Protein 7BK8 (pdb70)

Radius of gyration: 16.23 Å; Cα contacts (8 Å, |Δi|>4): 332; chains: 1; bounding box: 49×41×40 Å

Structure (mmCIF, N/CA/C/O backbone):
data_7BK8
#
_entry.id   7BK8
#
_cell.length_a   110.737
_cell.length_b   110.737
_cell.length_c   41.110
_cell.angle_alpha   90.000
_cell.angle_beta   90.000
_cell.angle_gamma   120.000
#
_symmetry.space_group_name_H-M   'H 3'
#
loop_
_entity.id
_entity.type
_entity.pdbx_description
1 polymer MagC
2 non-polymer 'PHOSPHATE ION'
3 water water
#
loop_
_atom_site.group_PDB
_atom_site.id
_atom_site.type_symbol
_atom_site.label_atom_id
_atom_site.label_alt_id
_atom_site.label_comp_id
_atom_site.label_asym_id
_atom_site.label_entity_id
_atom_site.label_seq_id
_atom_site.pdbx_PDB_ins_code
_atom_site.Cartn_x
_atom_site.Cartn_y
_atom_site.Cartn_z
_atom_site.occupancy
_atom_site.B_iso_or_equiv
_atom_site.auth_seq_id
_atom_site.auth_comp_id
_atom_site.auth_asym_id
_atom_site.auth_atom_id
_atom_site.pdbx_PDB_model_num
ATOM 1 N N . GLY A 1 21 ? -2.695 24.195 44.690 1.000 114.494 21 GLY A N 1
ATOM 2 C CA . GLY A 1 21 ? -3.517 24.289 43.450 1.000 113.792 21 GLY A CA 1
ATOM 3 C C . GLY A 1 21 ? -2.985 23.389 42.347 1.000 110.855 21 GLY A C 1
ATOM 4 O O . GLY A 1 21 ? -3.673 22.404 42.013 1.000 112.663 21 GLY A O 1
ATOM 5 N N . GLU A 1 22 ? -1.806 23.712 41.798 1.000 105.208 22 GLU A N 1
ATOM 6 C CA . GLU A 1 22 ? -1.168 22.969 40.674 1.000 101.468 22 GLU A CA 1
ATOM 7 C C . GLU A 1 22 ? 0.351 23.147 40.711 1.000 96.084 22 GLU A C 1
ATOM 8 O O . GLU A 1 22 ? 0.874 24.172 40.279 1.000 93.343 22 GLU A O 1
ATOM 14 N N . PRO A 1 23 ? 1.108 22.148 41.222 1.000 91.536 23 PRO A N 1
ATOM 15 C CA . PRO A 1 23 ? 2.571 22.229 41.283 1.000 88.018 23 PRO A CA 1
ATOM 16 C C . PRO A 1 23 ? 3.275 22.376 39.919 1.000 81.170 23 PRO A C 1
ATOM 17 O O . PRO A 1 23 ? 2.609 22.335 38.895 1.000 77.114 23 PRO A O 1
ATOM 21 N N . ALA A 1 24 ? 4.605 22.537 39.946 1.000 75.731 24 ALA A N 1
ATOM 22 C CA . ALA A 1 24 ? 5.489 22.631 38.757 1.000 70.903 24 ALA A CA 1
ATOM 23 C C . ALA A 1 24 ? 5.606 21.261 38.081 1.000 64.174 24 ALA A C 1
ATOM 24 O O . ALA A 1 24 ? 5.841 20.268 38.786 1.000 65.074 24 ALA A O 1
ATOM 26 N N . VAL A 1 25 ? 5.457 21.227 36.758 1.000 59.747 25 VAL A N 1
ATOM 27 C CA . VAL A 1 25 ? 5.452 19.983 35.932 1.000 53.866 25 VAL A CA 1
ATOM 28 C C . VAL A 1 25 ? 6.859 19.367 35.932 1.000 50.179 25 VAL A C 1
ATOM 29 O O . VAL A 1 25 ? 7.803 20.027 35.449 1.000 49.102 25 VAL A O 1
ATOM 33 N N . THR A 1 26 ? 7.000 18.140 36.442 1.000 45.897 26 THR A N 1
ATOM 34 C CA . THR A 1 26 ? 8.276 17.381 36.399 1.000 44.517 26 THR A CA 1
ATOM 35 C C . THR A 1 26 ? 7.972 15.902 36.180 1.000 42.478 26 THR A C 1
ATOM 36 O O . THR A 1 26 ? 6.759 15.530 36.176 1.000 43.353 26 THR A O 1
ATOM 40 N N . LEU A 1 27 ? 9.026 15.113 36.011 1.000 38.017 27 LEU A N 1
ATOM 41 C CA . LEU A 1 27 ? 8.956 13.635 35.948 1.000 37.032 27 LEU A CA 1
ATOM 42 C C . LEU A 1 27 ? 9.315 13.089 37.328 1.000 37.588 27 LEU A C 1
ATOM 43 O O . LEU A 1 27 ? 10.286 13.569 37.915 1.000 37.196 27 LEU A O 1
ATOM 48 N N . ASP A 1 28 ? 8.541 12.131 37.833 1.000 39.192 28 ASP A N 1
ATOM 49 C CA . ASP A 1 28 ? 8.827 11.481 39.133 1.000 40.461 28 ASP A CA 1
ATOM 50 C C . ASP A 1 28 ? 10.016 10.552 38.907 1.000 39.628 28 ASP A C 1
ATOM 51 O O . ASP A 1 28 ? 10.476 10.384 37.776 1.000 38.415 28 ASP A O 1
ATOM 56 N N . PRO A 1 29 ? 10.595 9.969 39.972 1.000 41.837 29 PRO A N 1
ATOM 57 C CA . PRO A 1 29 ? 11.820 9.180 39.840 1.000 41.587 29 PRO A CA 1
ATOM 58 C C . PRO A 1 29 ? 11.725 8.024 38.829 1.000 41.503 29 PRO A C 1
ATOM 59 O O . PRO A 1 29 ? 12.680 7.828 38.074 1.000 41.130 29 PRO A O 1
ATOM 63 N N . GLN A 1 30 ? 10.612 7.282 38.823 1.000 42.507 30 GLN A N 1
ATOM 64 C CA . GLN A 1 30 ? 10.399 6.163 37.867 1.000 43.143 30 GLN A CA 1
ATOM 65 C C . GLN A 1 30 ? 10.324 6.715 36.440 1.000 38.033 30 GLN A C 1
ATOM 66 O O . GLN A 1 30 ? 10.987 6.169 35.557 1.000 39.868 30 GLN A O 1
ATOM 72 N N . GLN A 1 31 ? 9.535 7.761 36.229 1.000 36.970 31 GLN A N 1
ATOM 73 C CA . GLN A 1 31 ? 9.355 8.408 34.910 1.000 33.758 31 GLN A CA 1
ATOM 74 C C . GLN A 1 31 ? 10.715 8.918 34.433 1.000 31.770 31 GLN A C 1
ATOM 75 O O . GLN A 1 31 ? 11.026 8.729 33.249 1.000 30.684 31 GLN A O 1
ATOM 81 N N . SER A 1 32 ? 11.469 9.552 35.322 1.000 31.138 32 SER A N 1
ATOM 82 C CA . SER A 1 32 ? 12.809 10.110 35.019 1.000 30.911 32 SER A CA 1
ATOM 83 C C . SER A 1 32 ? 13.726 9.000 34.499 1.000 30.614 32 SER A C 1
ATOM 84 O O . SER A 1 32 ? 14.447 9.235 33.498 1.000 29.497 32 SER A O 1
ATOM 87 N N . GLN A 1 33 ? 13.732 7.840 35.163 1.000 31.967 33 GLN A N 1
ATOM 88 C CA . GLN A 1 33 ? 14.582 6.683 34.758 1.000 35.237 33 GLN A CA 1
ATOM 89 C C . GLN A 1 33 ? 14.205 6.228 33.343 1.000 32.141 33 GLN A C 1
ATOM 90 O O . GLN A 1 33 ? 15.118 5.968 32.541 1.000 31.210 33 GLN A O 1
ATOM 96 N N . VAL A 1 34 ? 12.920 6.151 33.042 1.000 31.430 34 VAL A N 1
ATOM 97 C CA . VAL A 1 34 ? 12.412 5.685 31.722 1.000 31.751 34 VAL A CA 1
ATOM 98 C C . VAL A 1 34 ? 12.705 6.776 30.690 1.000 30.455 34 VAL A C 1
ATOM 99 O O . VAL A 1 34 ? 13.109 6.431 29.563 1.000 31.977 34 VAL A O 1
ATOM 103 N N . PHE A 1 35 ? 12.550 8.048 31.062 1.000 28.531 35 PHE A N 1
ATOM 104 C CA . PHE A 1 35 ? 12.877 9.164 30.149 1.000 28.208 35 PHE A CA 1
ATOM 105 C C . PHE A 1 35 ? 14.346 9.041 29.736 1.000 27.441 35 PHE A C 1
ATOM 106 O O . PHE A 1 35 ? 14.638 9.180 28.542 1.000 28.304 35 PHE A O 1
ATOM 114 N N . ARG A 1 36 ? 15.246 8.806 30.690 1.000 27.681 36 ARG A N 1
ATOM 115 C CA . ARG A 1 36 ? 16.703 8.731 30.415 1.000 29.259 36 ARG A CA 1
ATOM 116 C C . ARG A 1 36 ? 16.962 7.617 29.405 1.000 28.666 36 ARG A C 1
ATOM 117 O O . ARG A 1 36 ? 17.750 7.842 28.466 1.000 28.082 36 ARG A O 1
ATOM 125 N N . ALA A 1 37 ? 16.323 6.470 29.590 1.000 28.451 37 ALA A N 1
ATOM 126 C CA . ALA A 1 37 ? 16.496 5.288 28.723 1.000 29.183 37 ALA A CA 1
ATOM 127 C C . ALA A 1 37 ? 16.053 5.653 27.294 1.000 28.905 37 ALA A C 1
ATOM 128 O O . ALA A 1 37 ? 16.784 5.358 26.343 1.000 29.206 37 ALA A O 1
ATOM 130 N N . TRP A 1 38 ? 14.896 6.278 27.138 1.000 28.170 38 TRP A N 1
ATOM 131 C CA . TRP A 1 38 ? 14.402 6.732 25.804 1.000 29.039 38 TRP A CA 1
ATOM 132 C C . TRP A 1 38 ? 15.358 7.788 25.221 1.000 28.639 38 TRP A C 1
ATOM 133 O O . TRP A 1 38 ? 15.709 7.668 24.020 1.000 28.879 38 TRP A O 1
ATOM 144 N N . PHE A 1 39 ? 15.764 8.765 26.033 1.000 26.799 39 PHE A N 1
ATOM 145 C CA . PHE A 1 39 ? 16.649 9.893 25.633 1.000 26.889 39 PHE A CA 1
ATOM 146 C C . PHE A 1 39 ? 17.925 9.324 25.004 1.000 28.308 39 PHE A C 1
ATOM 147 O O . PHE A 1 39 ? 18.316 9.734 23.879 1.000 29.314 39 PHE A O 1
ATOM 155 N N . VAL A 1 40 ? 18.573 8.405 25.718 1.000 28.727 40 VAL A N 1
ATOM 156 C CA . VAL A 1 40 ? 19.865 7.825 25.284 1.000 30.364 40 VAL A CA 1
ATOM 157 C C . VAL A 1 40 ? 19.643 6.971 24.040 1.000 31.792 40 VAL A C 1
ATOM 158 O O . VAL A 1 40 ? 20.515 7.012 23.147 1.000 33.225 40 VAL A O 1
ATOM 162 N N . ARG A 1 41 ? 18.524 6.244 23.975 1.000 31.739 41 ARG A N 1
ATOM 163 C CA . ARG A 1 41 ? 18.196 5.335 22.842 1.000 33.589 41 ARG A CA 1
ATOM 164 C C . ARG A 1 41 ? 18.061 6.186 21.584 1.000 32.349 41 ARG A C 1
ATOM 165 O O . ARG A 1 41 ? 18.632 5.836 20.536 1.000 32.479 41 ARG A O 1
ATOM 173 N N . ILE A 1 42 ? 17.330 7.285 21.695 1.000 30.112 42 ILE A N 1
ATOM 174 C CA . ILE A 1 42 ? 17.045 8.163 20.536 1.000 31.099 42 ILE A CA 1
ATOM 175 C C . ILE A 1 42 ? 18.344 8.831 20.092 1.000 31.844 42 ILE A C 1
ATOM 176 O O . ILE A 1 42 ? 18.582 8.906 18.882 1.000 32.950 42 ILE A O 1
ATOM 181 N N . ALA A 1 43 ? 19.152 9.287 21.049 1.000 31.846 43 ALA A N 1
ATOM 182 C CA . ALA A 1 43 ? 20.479 9.892 20.801 1.000 33.120 43 ALA A CA 1
ATOM 183 C C . ALA A 1 43 ? 21.335 8.919 19.977 1.000 35.308 43 ALA A C 1
ATOM 184 O O . ALA A 1 43 ? 21.868 9.329 18.921 1.000 36.992 43 ALA A O 1
ATOM 186 N N . GLN A 1 44 ? 21.449 7.674 20.444 1.000 35.585 44 GLN A N 1
ATOM 187 C CA . GLN A 1 44 ? 22.262 6.596 19.818 1.000 39.431 44 GLN A CA 1
ATOM 188 C C . GLN A 1 44 ? 21.842 6.425 18.348 1.000 39.590 44 GLN A C 1
ATOM 189 O O . GLN A 1 44 ? 22.721 6.297 17.491 1.000 39.919 44 GLN A O 1
ATOM 195 N N . GLU A 1 45 ? 20.535 6.465 18.079 1.000 39.274 45 GLU A N 1
ATOM 196 C CA . GLU A 1 45 ? 19.959 6.237 16.728 1.000 41.722 45 GLU A CA 1
ATOM 197 C C . GLU A 1 45 ? 20.373 7.374 15.779 1.000 42.975 45 GLU A C 1
ATOM 198 O O . GLU A 1 45 ? 20.371 7.160 14.548 1.000 44.324 45 GLU A O 1
ATOM 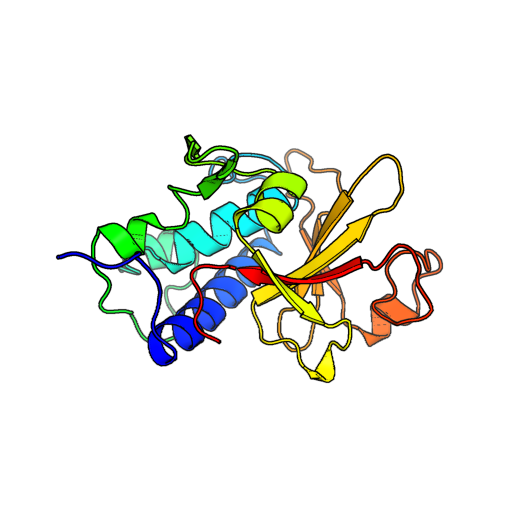204 N N . GLN A 1 46 ? 20.734 8.543 16.313 1.000 42.303 46 GLN A N 1
ATOM 205 C CA . GLN A 1 46 ? 21.126 9.711 15.488 1.000 45.153 46 GLN A CA 1
ATOM 206 C C . GLN A 1 46 ? 22.534 9.486 14.911 1.000 49.694 46 GLN A C 1
ATOM 207 O O . GLN A 1 46 ? 22.868 10.154 13.925 1.000 51.236 46 GLN A O 1
ATOM 213 N N . LEU A 1 47 ? 23.319 8.563 15.481 1.000 53.607 47 LEU A N 1
ATOM 214 C CA . LEU A 1 47 ? 24.737 8.326 15.079 1.000 60.364 47 LEU A CA 1
ATOM 215 C C . LEU A 1 47 ? 24.831 7.943 13.593 1.000 66.923 47 LEU A C 1
ATOM 216 O O . LEU A 1 47 ? 25.803 8.378 12.942 1.000 68.168 47 LEU A O 1
ATOM 221 N N . ARG A 1 48 ? 23.882 7.165 13.064 1.000 73.614 48 ARG A N 1
ATOM 222 C CA . ARG A 1 48 ? 24.027 6.521 11.726 1.000 85.486 48 ARG A CA 1
ATOM 223 C C . ARG A 1 48 ? 23.293 7.333 10.644 1.000 90.242 48 ARG A C 1
ATOM 224 O O . ARG A 1 48 ? 22.671 6.700 9.769 1.000 96.413 48 ARG A O 1
ATOM 232 N N . GLN A 1 49 ? 23.375 8.671 10.674 1.000 90.310 49 GLN A N 1
ATOM 233 C CA . GLN A 1 49 ? 22.446 9.551 9.906 1.000 92.895 49 GLN A CA 1
ATOM 234 C C . GLN A 1 49 ? 23.114 10.874 9.501 1.000 93.957 49 GLN A C 1
ATOM 235 O O . GLN A 1 49 ? 24.097 11.283 10.158 1.000 89.878 49 GLN A O 1
ATOM 241 N N . GLY A 1 50 ? 22.575 11.503 8.444 1.000 95.486 50 GLY A N 1
ATOM 242 C CA . GLY A 1 50 ? 22.890 12.877 8.003 1.000 93.515 50 GLY A CA 1
ATOM 243 C C . GLY A 1 50 ? 21.821 13.867 8.463 1.000 89.801 50 GLY A C 1
ATOM 244 O O . GLY A 1 50 ? 20.803 13.466 9.029 1.000 83.096 50 GLY A O 1
ATOM 245 N N . PRO A 1 51 ? 22.013 15.187 8.232 1.000 90.025 51 PRO A N 1
ATOM 246 C CA . PRO A 1 51 ? 21.126 16.213 8.783 1.000 88.901 51 PRO A CA 1
ATOM 247 C C . PRO A 1 51 ? 19.632 15.853 8.741 1.000 87.054 51 PRO A C 1
ATOM 248 O O . PRO A 1 51 ? 19.154 15.431 7.703 1.000 86.811 51 PRO A O 1
ATOM 252 N N . SER A 1 52 ? 18.937 16.036 9.867 1.000 83.017 52 SER A N 1
ATOM 253 C CA . SER A 1 52 ? 17.468 15.864 10.000 1.000 80.753 52 SER A CA 1
ATOM 254 C C . SER A 1 52 ? 16.797 17.231 10.115 1.000 78.340 52 SER A C 1
ATOM 255 O O . SER A 1 52 ? 17.117 18.019 11.005 1.000 72.076 52 SER A O 1
ATOM 258 N N . PRO A 1 53 ? 15.842 17.549 9.213 1.000 81.330 53 PRO A N 1
ATOM 259 C CA . PRO A 1 53 ? 15.029 18.761 9.341 1.000 79.338 53 PRO A CA 1
ATOM 260 C C . PRO A 1 53 ? 14.358 18.867 10.724 1.000 73.140 53 PRO A C 1
ATOM 261 O O . PRO A 1 53 ? 13.746 19.888 11.023 1.000 69.475 53 PRO A O 1
ATOM 265 N N . ARG A 1 54 ? 14.488 17.817 11.537 1.000 64.435 54 ARG A N 1
ATOM 266 C CA . ARG A 1 54 ? 13.742 17.671 12.812 1.000 61.760 54 ARG A CA 1
ATOM 267 C C . ARG A 1 54 ? 14.508 18.356 13.956 1.000 55.537 54 ARG A C 1
ATOM 268 O O . ARG A 1 54 ? 13.827 18.756 14.932 1.000 52.803 54 ARG A O 1
ATOM 276 N N . TRP A 1 55 ? 15.845 18.504 13.865 1.000 52.576 55 TRP A N 1
ATOM 277 C CA . TRP A 1 55 ? 16.610 19.315 14.862 1.000 48.833 55 TRP A CA 1
ATOM 278 C C . TRP A 1 55 ? 16.367 20.778 14.547 1.000 49.164 55 TRP A C 1
ATOM 279 O O . TRP A 1 55 ? 16.293 21.103 13.350 1.000 50.862 55 TRP A O 1
ATOM 290 N N . HIS A 1 56 ? 16.265 21.613 15.579 1.000 46.948 56 HIS A N 1
ATOM 291 C CA . HIS A 1 56 ? 16.010 23.067 15.434 1.000 48.727 56 HIS A CA 1
ATOM 292 C C . HIS A 1 56 ? 17.305 23.757 15.033 1.000 52.836 56 HIS A C 1
ATOM 293 O O . HIS A 1 56 ? 17.248 24.706 14.228 1.000 53.311 56 HIS A O 1
ATOM 300 N N . GLN A 1 57 ? 18.425 23.287 15.572 1.000 54.582 57 GLN A N 1
ATOM 301 C CA . GLN A 1 57 ? 19.772 23.784 15.213 1.000 60.160 57 GLN A CA 1
ATOM 302 C C . GLN A 1 57 ? 20.695 22.587 14.996 1.000 62.050 57 GLN A C 1
ATOM 303 O O . GLN A 1 57 ? 20.557 21.590 15.723 1.000 56.236 57 GLN A O 1
ATOM 309 N N . GLN A 1 58 ? 21.599 22.689 14.025 1.000 43.696 58 GLN A N 1
ATOM 310 C CA . GLN A 1 58 ? 22.542 21.596 13.686 1.000 48.399 58 GLN A CA 1
ATOM 311 C C . GLN A 1 58 ? 23.728 21.671 14.655 1.000 50.349 58 GLN A C 1
ATOM 312 O O . GLN A 1 58 ? 24.845 22.002 14.197 1.000 50.827 58 GLN A O 1
ATOM 318 N N . ASP A 1 59 ? 23.492 21.379 15.944 1.000 45.116 59 ASP A N 1
ATOM 319 C CA . ASP A 1 59 ? 24.548 21.397 16.991 1.000 43.007 59 ASP A CA 1
ATOM 320 C C . ASP A 1 59 ? 24.129 20.565 18.210 1.000 39.504 59 ASP A C 1
ATOM 321 O O . ASP A 1 59 ? 23.110 19.842 18.136 1.000 35.737 59 ASP A O 1
ATOM 326 N N . CYS A 1 60 ? 24.916 20.650 19.288 1.000 40.751 60 CYS A N 1
ATOM 327 C CA . CYS A 1 60 ? 24.776 19.824 20.517 1.000 36.168 60 CYS A CA 1
ATOM 328 C C . CYS A 1 60 ? 23.453 20.160 21.212 1.000 35.191 60 CYS A C 1
ATOM 329 O O . CYS A 1 60 ? 22.747 19.240 21.658 1.000 31.565 60 CYS A O 1
ATOM 332 N N . ALA A 1 61 ? 23.114 21.443 21.309 1.000 35.793 61 ALA A N 1
ATOM 333 C CA . ALA A 1 61 ? 21.857 21.897 21.941 1.000 35.513 61 ALA A CA 1
ATOM 334 C C . ALA A 1 61 ? 20.662 21.390 21.115 1.000 33.601 61 ALA A C 1
ATOM 335 O O . ALA A 1 61 ? 19.621 21.053 21.722 1.000 32.587 61 ALA A O 1
ATOM 337 N N . GLY A 1 62 ? 20.820 21.354 19.796 1.000 33.770 62 GLY A N 1
ATOM 338 C CA . GLY A 1 62 ? 19.830 20.823 18.838 1.000 34.528 62 GLY A CA 1
ATOM 339 C C . GLY A 1 62 ? 19.584 19.347 19.076 1.000 33.829 62 GLY A C 1
ATOM 340 O O . GLY A 1 62 ? 18.396 18.916 19.107 1.000 28.968 62 GLY A O 1
ATOM 341 N N . LEU A 1 63 ? 20.650 18.572 19.269 1.000 32.311 63 LEU A N 1
ATOM 342 C CA . LEU A 1 63 ? 20.530 17.104 19.499 1.000 32.656 63 LEU A CA 1
ATOM 343 C C . LEU A 1 63 ? 19.820 16.838 20.833 1.000 28.918 63 LEU A C 1
ATOM 344 O O . LEU A 1 63 ? 18.917 15.979 20.866 1.000 29.118 63 LEU A O 1
ATOM 349 N N . VAL A 1 64 ? 20.211 17.556 21.892 1.000 31.579 64 VAL A N 1
ATOM 350 C CA . VAL A 1 64 ? 19.641 17.388 23.262 1.000 28.193 64 VAL A CA 1
ATOM 351 C C . VAL A 1 64 ? 18.140 17.709 23.224 1.000 28.552 64 VAL A C 1
ATOM 352 O O . VAL A 1 64 ? 17.353 16.877 23.735 1.000 27.101 64 VAL A O 1
ATOM 356 N N . ARG A 1 65 ? 17.741 18.835 22.615 1.000 28.657 65 ARG A N 1
ATOM 357 C CA . ARG A 1 65 ? 16.325 19.281 22.538 1.000 27.583 65 ARG A CA 1
ATOM 358 C C . ARG A 1 65 ? 15.523 18.219 21.771 1.000 26.260 65 ARG A C 1
ATOM 359 O O . ARG A 1 65 ? 14.434 17.866 22.209 1.000 26.290 65 ARG A O 1
ATOM 367 N N . PHE A 1 66 ? 16.058 17.762 20.656 1.000 26.835 66 PHE A N 1
ATOM 368 C CA . PHE A 1 66 ? 15.439 16.738 19.784 1.000 29.719 66 PHE A CA 1
ATOM 369 C C . PHE A 1 66 ? 15.219 15.458 20.597 1.000 29.537 66 PHE A C 1
ATOM 370 O O . PHE A 1 66 ? 14.090 14.958 20.652 1.000 26.872 66 PHE A O 1
ATOM 378 N N . ALA A 1 67 ? 16.276 14.916 21.198 1.000 29.607 67 ALA A N 1
ATOM 379 C CA . ALA A 1 67 ? 16.208 13.615 21.889 1.000 27.875 67 ALA A CA 1
ATOM 380 C C . ALA A 1 67 ? 15.214 13.723 23.048 1.000 28.068 67 ALA A C 1
ATOM 381 O O . ALA A 1 67 ? 14.438 12.791 23.230 1.000 27.525 67 ALA A O 1
ATOM 383 N N . ALA A 1 68 ? 15.223 14.834 23.792 1.000 27.517 68 ALA A N 1
ATOM 384 C CA . ALA A 1 68 ? 14.304 15.049 24.937 1.000 25.890 68 ALA A CA 1
ATOM 385 C C . ALA A 1 68 ? 12.860 15.098 24.424 1.000 27.001 68 ALA A C 1
ATOM 386 O O . ALA A 1 68 ? 11.989 14.434 25.035 1.000 27.917 68 ALA A O 1
ATOM 388 N N . ASN A 1 69 ? 12.620 15.816 23.335 1.000 27.036 69 ASN A N 1
ATOM 389 C CA . ASN A 1 69 ? 11.272 16.014 22.762 1.000 28.942 69 ASN A CA 1
ATOM 390 C C . ASN A 1 69 ? 10.740 14.665 22.280 1.000 27.141 69 ASN A C 1
ATOM 391 O O . ASN A 1 69 ? 9.576 14.360 22.561 1.000 25.960 69 ASN A O 1
ATOM 396 N N . GLU A 1 70 ? 11.579 13.898 21.585 1.000 29.200 70 GLU A N 1
ATOM 397 C CA . GLU A 1 70 ? 11.217 12.574 21.024 1.000 27.573 70 GLU A CA 1
ATOM 398 C C . GLU A 1 70 ? 11.008 11.586 22.190 1.000 27.928 70 GLU A C 1
ATOM 399 O O . GLU A 1 70 ? 10.116 10.753 22.098 1.000 28.920 70 GLU A O 1
ATOM 405 N N . ALA A 1 71 ? 11.809 11.674 23.249 1.000 27.260 71 ALA A N 1
ATOM 406 C CA . ALA A 1 71 ? 11.710 10.797 24.435 1.000 29.325 71 ALA A CA 1
ATOM 407 C C . ALA A 1 71 ? 10.338 10.949 25.097 1.000 31.237 71 ALA A C 1
ATOM 408 O O . ALA A 1 71 ? 9.853 9.955 25.659 1.000 31.066 71 ALA A O 1
ATOM 410 N N . LEU A 1 72 ? 9.725 12.140 25.017 1.000 27.739 72 LEU A N 1
ATOM 411 C CA . LEU A 1 72 ? 8.457 12.454 25.704 1.000 28.944 72 LEU A CA 1
ATOM 412 C C . LEU A 1 72 ? 7.254 12.189 24.790 1.000 31.295 72 LEU A C 1
ATOM 413 O O . LEU A 1 72 ? 6.127 12.293 25.275 1.000 31.663 72 LEU A O 1
ATOM 418 N N . LYS A 1 73 ? 7.475 11.866 23.512 1.000 31.610 73 LYS A N 1
ATOM 419 C CA . LYS A 1 73 ? 6.372 11.557 22.576 1.000 32.611 73 LYS A CA 1
ATOM 420 C C . LYS A 1 73 ? 5.764 10.201 22.918 1.000 32.736 73 LYS A C 1
ATOM 421 O O . LYS A 1 73 ? 6.451 9.353 23.487 1.000 33.641 73 LYS A O 1
ATOM 427 N N . VAL A 1 74 ? 4.501 10.037 22.558 1.000 40.189 74 VAL A N 1
ATOM 428 C CA . VAL A 1 74 ? 3.836 8.713 22.486 1.000 39.165 74 VAL A CA 1
ATOM 429 C C . VAL A 1 74 ? 4.565 7.903 21.409 1.000 37.348 74 VAL A C 1
ATOM 430 O O . VAL A 1 74 ? 4.570 8.332 20.242 1.000 39.844 74 VAL A O 1
ATOM 434 N N . HIS A 1 75 ? 5.185 6.794 21.793 1.000 38.424 75 HIS A N 1
ATOM 435 C CA . HIS A 1 75 ? 6.014 5.948 20.893 1.000 38.649 75 HIS A CA 1
ATOM 436 C C . HIS A 1 75 ? 5.128 4.869 20.267 1.000 41.639 75 HIS A C 1
ATOM 437 O O . HIS A 1 75 ? 5.282 3.674 20.651 1.000 37.337 75 HIS A O 1
ATOM 444 N N . ASP A 1 76 ? 4.262 5.296 19.344 1.000 38.587 76 ASP A N 1
ATOM 445 C CA . ASP A 1 76 ? 3.309 4.450 18.571 1.000 46.490 76 ASP A CA 1
ATOM 446 C C . ASP A 1 76 ? 4.041 3.815 17.383 1.000 49.130 76 ASP A C 1
ATOM 447 O O . ASP A 1 76 ? 5.224 4.144 17.168 1.000 44.962 76 ASP A O 1
ATOM 452 N N . GLY A 1 77 ? 3.353 2.931 16.649 1.000 53.122 77 GLY A N 1
ATOM 453 C CA . GLY A 1 77 ? 3.880 2.241 15.457 1.000 53.143 77 GLY A CA 1
ATOM 454 C C . GLY A 1 77 ? 4.489 3.217 14.468 1.000 50.600 77 GLY A C 1
ATOM 455 O O . GLY A 1 77 ? 5.627 2.973 14.022 1.000 50.711 77 GLY A O 1
ATOM 456 N N . LYS A 1 78 ? 3.765 4.291 14.142 1.000 53.602 78 LYS A N 1
ATOM 457 C CA . LYS A 1 78 ? 4.208 5.332 13.175 1.000 52.379 78 LYS A CA 1
ATOM 458 C C . LYS A 1 78 ? 5.538 5.932 13.635 1.000 51.251 78 LYS A C 1
ATOM 459 O O . LYS A 1 78 ? 6.439 6.102 12.782 1.000 50.641 78 LYS A O 1
ATOM 465 N N . TRP A 1 79 ? 5.660 6.243 14.929 1.000 45.942 79 TRP A N 1
ATOM 466 C CA . TRP A 1 79 ? 6.883 6.852 15.508 1.000 44.969 79 TRP A CA 1
ATOM 467 C C . TRP A 1 79 ? 8.020 5.837 15.422 1.000 43.560 79 TRP A C 1
ATOM 468 O O . TRP A 1 79 ? 9.141 6.222 15.071 1.000 40.947 79 TRP A O 1
ATOM 479 N N . LEU A 1 80 ? 7.739 4.576 15.738 1.000 45.975 80 LEU A N 1
ATOM 480 C CA . LEU A 1 80 ? 8.791 3.534 15.760 1.000 45.580 80 LEU A CA 1
ATOM 481 C C . LEU A 1 80 ? 9.368 3.405 14.344 1.000 48.392 80 LEU A C 1
ATOM 482 O O . LEU A 1 80 ? 10.610 3.436 14.206 1.000 45.782 80 LEU A O 1
ATOM 487 N N . ARG A 1 81 ? 8.503 3.305 13.333 1.000 52.903 81 ARG A N 1
ATOM 488 C CA . ARG A 1 81 ? 8.907 3.162 11.904 1.000 57.801 81 ARG A CA 1
ATOM 489 C C . ARG A 1 81 ? 9.756 4.372 11.504 1.000 58.315 81 ARG A C 1
ATOM 490 O O . ARG A 1 81 ? 10.842 4.168 10.926 1.000 57.448 81 ARG A O 1
ATOM 498 N N . ALA A 1 82 ? 9.294 5.584 11.821 1.000 53.706 82 ALA A N 1
ATOM 499 C CA . ALA A 1 82 ? 9.961 6.844 11.428 1.000 53.286 82 ALA A CA 1
ATOM 500 C C . ALA A 1 82 ? 11.375 6.877 12.009 1.000 52.332 82 ALA A C 1
ATOM 501 O O . ALA A 1 82 ? 12.249 7.466 11.361 1.000 56.157 82 ALA A O 1
ATOM 503 N N . ASN A 1 83 ? 11.592 6.267 13.183 1.000 53.008 83 ASN A N 1
ATOM 504 C CA . ASN A 1 83 ? 12.856 6.414 13.964 1.000 51.303 83 ASN A CA 1
ATOM 505 C C . ASN A 1 83 ? 13.640 5.090 13.936 1.000 54.290 83 ASN A C 1
ATOM 506 O O . ASN A 1 83 ? 14.661 4.994 14.643 1.000 60.016 83 ASN A O 1
ATOM 511 N N . GLY A 1 84 ? 13.172 4.123 13.143 1.000 53.016 84 GLY A N 1
ATOM 512 C CA . GLY A 1 84 ? 13.819 2.810 12.909 1.000 60.132 84 GLY A CA 1
ATOM 513 C C . GLY A 1 84 ? 13.956 1.970 14.175 1.000 56.726 84 GLY A C 1
ATOM 514 O O . GLY A 1 84 ? 14.995 1.298 14.321 1.000 55.718 84 GLY A O 1
ATOM 515 N N . LEU A 1 85 ? 12.948 1.991 15.055 1.000 58.708 85 LEU A N 1
ATOM 516 C CA . LEU A 1 85 ? 12.961 1.295 16.374 1.000 52.407 85 LEU A CA 1
ATOM 517 C C . LEU A 1 85 ? 11.840 0.244 16.420 1.000 48.569 85 LEU A C 1
ATOM 518 O O . LEU A 1 85 ? 11.436 -0.140 17.529 1.000 48.541 85 LEU A O 1
ATOM 523 N N . SER A 1 86 ? 11.377 -0.204 15.252 1.000 48.855 86 SER A N 1
ATOM 524 C CA . SER A 1 86 ? 10.150 -1.024 15.055 1.000 52.436 86 SER A CA 1
ATOM 525 C C . SER A 1 86 ? 10.327 -2.449 15.608 1.000 52.560 86 SER A C 1
ATOM 526 O O . SER A 1 86 ? 9.333 -3.019 16.123 1.000 49.010 86 SER A O 1
ATOM 529 N N . ASN A 1 87 ? 11.528 -3.015 15.497 1.000 48.791 87 ASN A N 1
ATOM 530 C CA . ASN A 1 87 ? 11.807 -4.426 15.891 1.000 55.252 87 ASN A CA 1
ATOM 531 C C . ASN A 1 87 ? 12.867 -4.443 16.998 1.000 46.992 87 ASN A C 1
ATOM 532 O O . ASN A 1 87 ? 13.956 -4.922 16.718 1.000 50.535 87 ASN A O 1
ATOM 537 N N . ARG A 1 88 ? 12.562 -3.921 18.198 1.000 43.015 88 ARG A N 1
ATOM 538 C CA . ARG A 1 88 ? 13.568 -3.659 19.267 1.000 40.476 88 ARG A CA 1
ATOM 539 C C . ARG A 1 88 ? 12.962 -3.915 20.650 1.000 36.249 88 ARG A C 1
ATOM 540 O O . ARG A 1 88 ? 11.749 -3.800 20.785 1.000 36.970 88 ARG A O 1
ATOM 548 N N . TYR A 1 89 ? 13.788 -4.277 21.628 1.000 34.562 89 TYR A N 1
ATOM 549 C CA . TYR A 1 89 ? 13.427 -4.234 23.061 1.000 33.283 89 TYR A CA 1
ATOM 550 C C . TYR A 1 89 ? 13.637 -2.797 23.502 1.000 35.709 89 TYR A C 1
ATOM 551 O O . TYR A 1 89 ? 14.797 -2.340 23.563 1.000 38.151 89 TYR A O 1
ATOM 560 N N . LEU A 1 90 ? 12.542 -2.108 23.778 1.000 35.175 90 LEU A N 1
ATOM 561 C CA . LEU A 1 90 ? 12.538 -0.651 24.036 1.000 35.965 90 LEU A CA 1
ATOM 562 C C . LEU A 1 90 ? 12.268 -0.434 25.511 1.000 34.016 90 LEU A C 1
ATOM 563 O O . LEU A 1 90 ? 11.827 -1.352 26.190 1.000 32.563 90 LEU A O 1
ATOM 568 N N . PRO A 1 91 ? 12.542 0.766 26.053 1.000 34.004 91 PRO A N 1
ATOM 569 C CA . PRO A 1 91 ? 12.127 1.093 27.413 1.000 34.729 91 PRO A CA 1
ATOM 570 C C . PRO A 1 91 ? 10.607 1.070 27.511 1.000 32.917 91 PRO A C 1
ATOM 571 O O . PRO A 1 91 ? 9.943 1.154 26.497 1.000 33.954 91 PRO A O 1
ATOM 575 N N . PRO A 1 92 ? 10.035 0.976 28.732 1.000 36.367 92 PRO A N 1
ATOM 576 C CA . PRO A 1 92 ? 8.588 1.037 28.946 1.000 39.386 92 PRO A CA 1
ATOM 577 C C . PRO A 1 92 ? 7.998 2.347 28.421 1.000 39.777 92 PRO A C 1
ATOM 578 O O . PRO A 1 92 ? 8.729 3.277 28.420 1.000 36.376 92 PRO A O 1
ATOM 582 N N . GLU A 1 93 ? 6.715 2.386 28.016 1.000 42.525 93 GLU A N 1
ATOM 583 C CA . GLU A 1 93 ? 6.003 3.656 27.699 1.000 45.794 93 GLU A CA 1
ATOM 584 C C . GLU A 1 93 ? 5.740 4.377 29.017 1.000 45.778 93 GLU A C 1
ATOM 585 O O . GLU A 1 93 ? 5.540 3.699 30.023 1.000 47.147 93 GLU A O 1
ATOM 591 N N . LEU A 1 94 ? 5.728 5.699 28.998 1.000 50.785 94 LEU A N 1
ATOM 592 C CA . LEU A 1 94 ? 5.328 6.524 30.160 1.000 48.922 94 LEU A CA 1
ATOM 593 C C . LEU A 1 94 ? 3.845 6.884 30.031 1.000 48.387 94 LEU A C 1
ATOM 594 O O . LEU A 1 94 ? 3.381 7.164 28.908 1.000 52.318 94 LEU A O 1
ATOM 599 N N . ALA A 1 95 ? 3.120 6.841 31.140 1.000 50.121 95 ALA A N 1
ATOM 600 C CA . ALA A 1 95 ? 1.806 7.488 31.289 1.000 48.375 95 ALA A CA 1
ATOM 601 C C . ALA A 1 95 ? 2.058 8.933 31.710 1.000 46.092 95 ALA A C 1
ATOM 602 O O . ALA A 1 95 ? 2.184 9.188 32.912 1.000 46.249 95 ALA A O 1
ATOM 604 N N . LEU A 1 96 ? 2.165 9.840 30.741 1.000 39.759 96 LEU A N 1
ATOM 605 C CA . LEU A 1 96 ? 2.488 11.265 31.004 1.000 35.868 96 LEU A CA 1
ATOM 606 C C . LEU A 1 96 ? 1.248 12.112 30.726 1.000 33.739 96 LEU A C 1
ATOM 607 O O . LEU A 1 96 ? 0.447 11.719 29.856 1.000 35.227 96 LEU A O 1
ATOM 612 N N . SER A 1 97 ? 1.103 13.234 31.424 1.000 33.710 97 SER A N 1
ATOM 613 C CA . SER A 1 97 ? 0.137 14.312 31.075 1.000 34.858 97 SER A CA 1
ATOM 614 C C . SER A 1 97 ? 0.571 14.962 29.769 1.000 35.677 97 SER A C 1
ATOM 615 O O . SER A 1 97 ? 1.749 14.946 29.444 1.000 32.982 97 SER A O 1
ATOM 618 N N . PRO A 1 98 ? -0.350 15.557 28.981 1.000 33.838 98 PRO A N 1
ATOM 619 C CA . PRO A 1 98 ? 0.053 16.450 27.894 1.000 33.689 98 PRO A CA 1
ATOM 620 C C . PRO A 1 98 ? 1.111 17.482 28.317 1.000 31.423 98 PRO A C 1
ATOM 621 O O . PRO A 1 98 ? 2.013 17.737 27.548 1.000 31.016 98 PRO A O 1
ATOM 625 N N . GLU A 1 99 ? 1.012 18.035 29.530 1.000 31.853 99 GLU A N 1
ATOM 626 C CA . GLU A 1 99 ? 1.945 19.093 30.007 1.000 33.470 99 GLU A CA 1
ATOM 627 C C . GLU A 1 99 ? 3.360 18.506 30.111 1.000 29.564 99 GLU A C 1
ATOM 628 O O . GLU A 1 99 ? 4.344 19.195 29.763 1.000 27.748 99 GLU A O 1
ATOM 634 N N . GLN A 1 100 ? 3.453 17.274 30.583 1.000 29.959 100 GLN A N 1
ATOM 635 C CA . GLN A 1 100 ? 4.731 16.541 30.751 1.000 30.743 100 GLN A CA 1
ATOM 636 C C . GLN A 1 100 ? 5.310 16.211 29.368 1.000 27.151 100 GLN A C 1
ATOM 637 O O . GLN A 1 100 ? 6.535 16.318 29.190 1.000 27.744 100 GLN A O 1
ATOM 643 N N . ARG A 1 101 ? 4.469 15.837 28.413 1.000 25.332 101 ARG A N 1
ATOM 644 C CA . ARG A 1 101 ? 4.909 15.490 27.047 1.000 25.045 101 ARG A CA 1
ATOM 645 C C . ARG A 1 101 ? 5.427 16.746 26.354 1.000 25.657 101 ARG A C 1
ATOM 646 O O . ARG A 1 101 ? 6.241 16.614 25.391 1.000 28.216 101 ARG A O 1
ATOM 654 N N . ARG A 1 102 ? 5.024 17.920 26.850 1.000 25.597 102 ARG A N 1
ATOM 655 C CA . ARG A 1 102 ? 5.405 19.238 26.273 1.000 24.428 102 ARG A CA 1
ATOM 656 C C . ARG A 1 102 ? 6.637 19.829 26.990 1.000 24.387 102 ARG A C 1
ATOM 657 O O . ARG A 1 102 ? 7.038 20.974 26.661 1.000 25.163 102 ARG A O 1
ATOM 665 N N . LEU A 1 103 ? 7.264 19.105 27.911 1.000 25.521 103 LEU A N 1
ATOM 666 C CA . LEU A 1 103 ? 8.371 19.667 28.748 1.000 26.414 103 LEU A CA 1
ATOM 667 C C . LEU 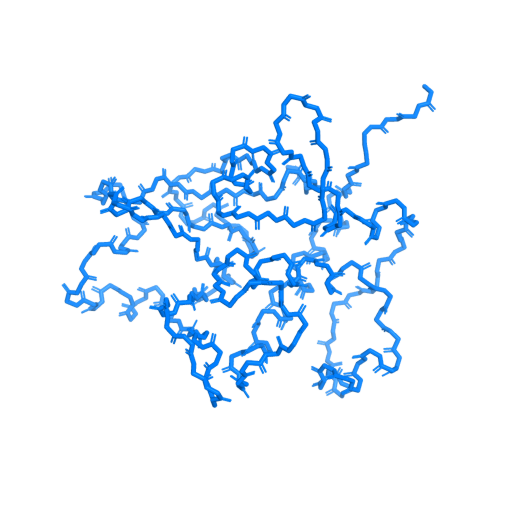A 1 103 ? 9.544 20.152 27.879 1.000 26.556 103 LEU A C 1
ATOM 668 O O . LEU A 1 103 ? 10.103 21.240 28.238 1.000 24.873 103 LEU A O 1
ATOM 673 N N . ALA A 1 104 ? 9.911 19.441 26.806 1.000 25.831 104 ALA A N 1
ATOM 674 C CA . ALA A 1 104 ? 11.052 19.816 25.917 1.000 25.600 104 ALA A CA 1
ATOM 675 C C . ALA A 1 104 ? 10.587 20.756 24.805 1.000 26.880 104 ALA A C 1
ATOM 676 O O . ALA A 1 104 ? 11.325 20.956 23.812 1.000 25.881 104 ALA A O 1
ATOM 678 N N . GLN A 1 105 ? 9.394 21.311 24.951 1.000 27.003 105 GLN A N 1
ATOM 679 C CA . GLN A 1 105 ? 8.875 22.410 24.094 1.000 28.219 105 GLN A CA 1
ATOM 680 C C . GLN A 1 105 ? 8.707 23.686 24.917 1.000 26.390 105 GLN A C 1
ATOM 681 O O . GLN A 1 105 ? 8.251 24.696 24.358 1.000 29.115 105 GLN A O 1
ATOM 687 N N . ASN A 1 106 ? 9.007 23.646 26.212 1.000 25.606 106 ASN A N 1
ATOM 688 C CA . ASN A 1 106 ? 8.748 24.811 27.099 1.000 26.320 106 ASN A CA 1
ATOM 689 C C . ASN A 1 106 ? 9.944 25.003 28.029 1.000 27.488 106 ASN A C 1
ATOM 690 O O . ASN A 1 106 ? 9.818 24.793 29.247 1.000 26.664 106 ASN A O 1
ATOM 695 N N . TRP A 1 107 ? 11.060 25.427 27.459 1.000 26.967 107 TRP A N 1
ATOM 696 C CA . TRP A 1 107 ? 12.300 25.733 28.204 1.000 29.769 107 TRP A CA 1
ATOM 697 C C . TRP A 1 107 ? 12.229 27.129 28.809 1.000 29.365 107 TRP A C 1
ATOM 698 O O . TRP A 1 107 ? 11.713 28.077 28.144 1.000 30.085 107 TRP A O 1
ATOM 709 N N . GLN A 1 108 ? 12.741 27.244 30.030 1.000 30.709 108 GLN A N 1
ATOM 710 C CA . GLN A 1 108 ? 13.021 28.531 30.703 1.000 31.288 108 GLN A CA 1
ATOM 711 C C . GLN A 1 108 ? 14.086 29.286 29.914 1.000 32.075 108 GLN A C 1
ATOM 712 O O . GLN A 1 108 ? 15.122 28.691 29.512 1.000 29.009 108 GLN A O 1
ATOM 718 N N . GLN A 1 109 ? 13.842 30.568 29.698 1.000 32.528 109 GLN A N 1
ATOM 719 C CA . GLN A 1 109 ? 14.692 31.451 28.863 1.000 35.028 109 GLN A CA 1
ATOM 720 C C . GLN A 1 109 ? 15.340 32.502 29.771 1.000 36.612 109 GLN A C 1
ATOM 721 O O . GLN A 1 109 ? 16.130 33.287 29.275 1.000 36.523 109 GLN A O 1
ATOM 727 N N . GLY A 1 110 ? 14.995 32.501 31.058 1.000 39.854 110 GLY A N 1
ATOM 728 C CA . GLY A 1 110 ? 15.369 33.563 32.004 1.000 41.802 110 GLY A CA 1
ATOM 729 C C . GLY A 1 110 ? 14.245 34.563 32.211 1.000 40.948 110 GLY A C 1
ATOM 730 O O . GLY A 1 110 ? 13.465 34.808 31.264 1.000 34.803 110 GLY A O 1
ATOM 731 N N . GLY A 1 111 ? 14.158 35.120 33.415 1.000 45.365 111 GLY A N 1
ATOM 732 C CA . GLY A 1 111 ? 13.181 36.163 33.756 1.000 43.705 111 GLY A CA 1
ATOM 733 C C . GLY A 1 111 ? 11.775 35.646 33.575 1.000 45.207 111 GLY A C 1
ATOM 734 O O . GLY A 1 111 ? 10.908 36.446 33.253 1.000 42.555 111 GLY A O 1
ATOM 735 N N . GLY A 1 112 ? 11.585 34.338 33.765 1.000 41.804 112 GLY A N 1
ATOM 736 C CA . GLY A 1 112 ? 10.272 33.672 33.689 1.000 42.235 112 GLY A CA 1
ATOM 737 C C . GLY A 1 112 ? 9.792 33.488 32.256 1.000 41.261 112 GLY A C 1
ATOM 738 O O . GLY A 1 112 ? 8.665 32.990 32.087 1.000 42.689 112 GLY A O 1
ATOM 739 N N . GLN A 1 113 ? 10.591 33.869 31.251 1.000 37.852 113 GLN A N 1
ATOM 740 C CA . GLN A 1 113 ? 10.180 33.763 29.824 1.000 36.951 113 GLN A CA 1
ATOM 741 C C . GLN A 1 113 ? 10.346 32.317 29.406 1.000 33.139 113 GLN A C 1
ATOM 742 O O . GLN A 1 113 ? 11.278 31.664 29.924 1.000 30.861 113 GLN A O 1
ATOM 748 N N . VAL A 1 114 ? 9.494 31.848 28.505 1.000 30.804 114 VAL A N 1
ATOM 749 C CA . VAL A 1 114 ? 9.440 30.423 28.095 1.000 29.140 114 VAL A CA 1
ATOM 750 C C . VAL A 1 114 ? 9.453 30.347 26.572 1.000 31.209 114 VAL A C 1
ATOM 751 O O . VAL A 1 114 ? 8.858 31.201 25.905 1.000 28.518 114 VAL A O 1
ATOM 755 N N . GLY A 1 115 ? 10.102 29.317 26.038 1.000 31.219 115 GLY A N 1
ATOM 756 C CA . GLY A 1 115 ? 10.160 29.111 24.588 1.000 30.919 115 GLY A CA 1
ATOM 757 C C . GLY A 1 115 ? 10.465 27.664 24.239 1.000 27.523 115 GLY A C 1
ATOM 758 O O . GLY A 1 115 ? 10.934 26.873 25.072 1.000 25.940 115 GLY A O 1
ATOM 759 N N . PRO A 1 116 ? 10.214 27.293 22.978 1.000 29.967 116 PRO A N 1
ATOM 760 C CA . PRO A 1 116 ? 10.337 25.908 22.552 1.000 30.451 116 PRO A CA 1
ATOM 761 C C . PRO A 1 116 ? 11.766 25.436 22.257 1.000 30.245 116 PRO A C 1
ATOM 762 O O . PRO A 1 116 ? 11.955 24.251 22.125 1.000 30.360 116 PRO A O 1
ATOM 766 N N . TYR A 1 117 ? 12.723 26.358 22.164 1.000 28.167 117 TYR A N 1
ATOM 767 C CA . TYR A 1 117 ? 14.110 26.042 21.764 1.000 29.979 117 TYR A CA 1
ATOM 768 C C . TYR A 1 117 ? 15.097 26.622 22.767 1.000 31.496 117 TYR A C 1
ATOM 769 O O . TYR A 1 117 ? 14.827 27.602 23.473 1.000 30.309 117 TYR A O 1
ATOM 778 N N . VAL A 1 118 ? 16.277 26.031 22.792 1.000 29.173 118 VAL A N 1
ATOM 779 C CA . VAL A 1 118 ? 17.286 26.339 23.824 1.000 34.091 118 VAL A CA 1
ATOM 780 C C . VAL A 1 118 ? 18.656 26.155 23.157 1.000 30.969 118 VAL A C 1
ATOM 781 O O . VAL A 1 118 ? 18.774 25.231 22.350 1.000 32.328 118 VAL A O 1
ATOM 785 N N . ASN A 1 119 ? 19.591 27.082 23.389 1.000 33.486 119 ASN A N 1
ATOM 786 C CA . ASN A 1 119 ? 21.027 26.895 23.096 1.000 35.624 119 ASN A CA 1
ATOM 787 C C . ASN A 1 119 ? 21.684 26.311 24.353 1.000 33.052 119 ASN A C 1
ATOM 788 O O . ASN A 1 119 ? 20.993 26.158 25.393 1.000 30.746 119 ASN A O 1
ATOM 793 N N . ALA A 1 120 ? 22.974 26.011 24.276 1.000 33.920 120 ALA A N 1
ATOM 794 C CA . ALA A 1 120 ? 23.737 25.346 25.359 1.000 34.874 120 ALA A CA 1
ATOM 795 C C . ALA A 1 120 ? 23.671 26.167 26.669 1.000 32.477 120 ALA A C 1
ATOM 796 O O . ALA A 1 120 ? 23.343 25.561 27.732 1.000 33.051 120 ALA A O 1
ATOM 798 N N . ILE A 1 121 ? 23.956 27.481 26.616 1.000 33.207 121 ILE A N 1
ATOM 799 C CA . ILE A 1 121 ? 24.021 28.356 27.828 1.000 34.299 121 ILE A CA 1
ATOM 800 C C . ILE A 1 121 ? 22.634 28.372 28.498 1.000 33.931 121 ILE A C 1
ATOM 801 O O . ILE A 1 121 ? 22.580 28.160 29.713 1.000 33.287 121 ILE A O 1
ATOM 806 N N . LYS A 1 122 ? 21.557 28.595 27.739 1.000 34.315 122 LYS A N 1
ATOM 807 C CA . LYS A 1 122 ? 20.181 28.693 28.312 1.000 37.203 122 LYS A CA 1
ATOM 808 C C . LYS A 1 122 ? 19.791 27.332 28.906 1.000 30.869 122 LYS A C 1
ATOM 809 O O . LYS A 1 122 ? 19.103 27.303 29.959 1.000 32.461 122 LYS A O 1
ATOM 815 N N . LEU A 1 123 ? 20.198 26.249 28.253 1.000 31.481 123 LEU A N 1
ATOM 816 C CA . LEU A 1 123 ? 19.891 24.870 28.700 1.000 29.000 123 LEU A CA 1
ATOM 817 C C . LEU A 1 123 ? 20.530 24.651 30.065 1.000 28.463 123 LEU A C 1
ATOM 818 O O . LEU A 1 123 ? 19.812 24.227 31.002 1.000 30.312 123 LEU A O 1
ATOM 823 N N . VAL A 1 124 ? 21.828 24.941 30.205 1.000 26.340 124 VAL A N 1
ATOM 824 C CA . VAL A 1 124 ? 22.516 24.744 31.509 1.000 28.826 124 VAL A CA 1
ATOM 825 C C . VAL A 1 124 ? 22.009 25.773 32.531 1.000 29.370 124 VAL A C 1
ATOM 826 O O . VAL A 1 124 ? 21.642 25.356 33.677 1.000 31.831 124 VAL A O 1
ATOM 830 N N . GLN A 1 125 ? 21.977 27.061 32.169 1.000 30.242 125 GLN A N 1
ATOM 831 C CA . GLN A 1 125 ? 21.665 28.154 33.125 1.000 30.495 125 GLN A CA 1
ATOM 832 C C . GLN A 1 125 ? 20.249 28.032 33.705 1.000 32.345 125 GLN A C 1
ATOM 833 O O . GLN A 1 125 ? 20.086 28.247 34.911 1.000 31.439 125 GLN A O 1
ATOM 839 N N . PHE A 1 126 ? 19.249 27.752 32.873 1.000 29.267 126 PHE A N 1
ATOM 840 C CA . PHE A 1 126 ? 17.824 27.890 33.249 1.000 29.741 126 PHE A CA 1
ATOM 841 C C . PHE A 1 126 ? 17.106 26.553 33.265 1.000 29.092 126 PHE A C 1
ATOM 842 O O . PHE A 1 126 ? 15.982 26.540 33.717 1.000 29.395 126 PHE A O 1
ATOM 850 N N . ASN A 1 127 ? 17.744 25.476 32.811 1.000 28.062 127 ASN A N 1
ATOM 851 C CA . ASN A 1 127 ? 17.011 24.204 32.567 1.000 27.745 127 ASN A CA 1
ATOM 852 C C . ASN A 1 127 ? 17.815 23.011 33.050 1.000 29.858 127 ASN A C 1
ATOM 853 O O . ASN A 1 127 ? 17.508 21.873 32.624 1.000 25.685 127 ASN A O 1
ATOM 858 N N . SER A 1 128 ? 18.823 23.234 33.887 1.000 29.273 128 SER A N 1
ATOM 859 C CA . SER A 1 128 ? 19.642 22.124 34.404 1.000 30.389 128 SER A CA 1
ATOM 860 C C . SER A 1 128 ? 20.053 22.380 35.854 1.000 37.155 128 SER A C 1
ATOM 861 O O . SER A 1 128 ? 20.008 23.554 36.307 1.000 37.724 128 SER A O 1
ATOM 864 N N . ARG A 1 129 ? 20.476 21.321 36.549 1.000 35.116 129 ARG A N 1
ATOM 865 C CA . ARG A 1 129 ? 21.155 21.475 37.855 1.000 35.830 129 ARG A CA 1
ATOM 866 C C . ARG A 1 129 ? 22.395 20.587 37.889 1.000 34.359 129 ARG A C 1
ATOM 867 O O . ARG A 1 129 ? 22.403 19.487 37.265 1.000 27.202 129 ARG A O 1
ATOM 875 N N . LEU A 1 130 ? 23.400 21.078 38.583 1.000 31.242 130 LEU A N 1
ATOM 876 C CA . LEU A 1 130 ? 24.700 20.401 38.728 1.000 28.603 130 LEU A CA 1
ATOM 877 C C . LEU A 1 130 ? 24.506 19.038 39.365 1.000 28.792 130 LEU A C 1
ATOM 878 O O . LEU A 1 130 ? 23.795 18.938 40.401 1.000 28.783 130 LEU A O 1
ATOM 883 N N . VAL A 1 131 ? 25.143 18.017 38.795 1.000 29.505 131 VAL A N 1
ATOM 884 C CA . VAL A 1 131 ? 25.320 16.708 39.473 1.000 31.826 131 VAL A CA 1
ATOM 885 C C . VAL A 1 131 ? 26.671 16.731 40.193 1.000 29.837 131 VAL A C 1
ATOM 886 O O . VAL A 1 131 ? 26.712 16.411 41.389 1.000 34.787 131 VAL A O 1
ATOM 890 N N . GLY A 1 132 ? 27.725 17.132 39.496 1.000 28.008 132 GLY A N 1
ATOM 891 C CA . GLY A 1 132 ? 29.093 17.187 40.039 1.000 30.574 132 GLY A CA 1
ATOM 892 C C . GLY A 1 132 ? 30.091 17.099 38.915 1.000 26.677 132 GLY A C 1
ATOM 893 O O . GLY A 1 132 ? 29.688 17.339 37.767 1.000 23.188 132 GLY A O 1
ATOM 894 N N . ARG A 1 133 ? 31.336 16.721 39.215 1.000 28.357 133 ARG A N 1
ATOM 895 C CA . ARG A 1 133 ? 32.412 16.610 38.188 1.000 28.780 133 ARG A CA 1
ATOM 896 C C . ARG A 1 133 ? 32.936 15.174 38.150 1.000 30.894 133 ARG A C 1
ATOM 897 O O . ARG A 1 133 ? 33.957 14.943 37.546 1.000 30.292 133 ARG A O 1
ATOM 905 N N . ASP A 1 134 ? 32.196 14.222 38.717 1.000 30.013 134 ASP A N 1
ATOM 906 C CA . ASP A 1 134 ? 32.623 12.803 38.776 1.000 33.233 134 ASP A CA 1
ATOM 907 C C . ASP A 1 134 ? 31.645 11.959 37.958 1.000 31.731 134 ASP A C 1
ATOM 908 O O . ASP A 1 134 ? 30.493 11.816 38.396 1.000 32.769 134 ASP A O 1
ATOM 913 N N . LEU A 1 135 ? 32.086 11.445 36.802 1.000 36.147 135 LEU A N 1
ATOM 914 C CA . LEU A 1 135 ? 31.246 10.641 35.865 1.000 37.561 135 LEU A CA 1
ATOM 915 C C . LEU A 1 135 ? 30.727 9.394 36.590 1.000 36.914 135 LEU A C 1
ATOM 916 O O . LEU A 1 135 ? 29.651 8.885 36.205 1.000 37.273 135 LEU A O 1
ATOM 921 N N . ASN A 1 136 ? 31.456 8.919 37.601 1.000 37.852 136 ASN A N 1
ATOM 922 C CA . ASN A 1 136 ? 31.020 7.776 38.442 1.000 42.760 136 ASN A CA 1
ATOM 923 C C . ASN A 1 136 ? 29.611 8.039 38.952 1.000 41.776 136 ASN A C 1
ATOM 924 O O . ASN A 1 136 ? 28.901 7.060 39.191 1.000 46.554 136 ASN A O 1
ATOM 929 N N . GLN A 1 137 ? 29.240 9.313 39.132 1.000 42.482 137 GLN A N 1
ATOM 930 C CA . GLN A 1 137 ? 27.956 9.715 39.764 1.000 43.423 137 GLN A CA 1
ATOM 931 C C . GLN A 1 137 ? 26.922 10.098 38.691 1.000 42.953 137 GLN A C 1
ATOM 932 O O . GLN A 1 137 ? 25.753 10.300 39.054 1.000 46.926 137 GLN A O 1
ATOM 938 N N . ALA A 1 138 ? 27.332 10.209 37.430 1.000 38.612 138 ALA A N 1
ATOM 939 C CA . ALA A 1 138 ? 26.450 10.561 36.292 1.000 36.343 138 ALA A CA 1
ATOM 940 C C . ALA A 1 138 ? 25.481 9.405 35.992 1.000 36.934 138 ALA A C 1
ATOM 941 O O . ALA A 1 138 ? 25.849 8.236 36.173 1.000 39.775 138 ALA A O 1
ATOM 943 N N . ARG A 1 139 ? 24.266 9.737 35.569 1.000 34.038 139 ARG A N 1
ATOM 944 C CA . ARG A 1 139 ? 23.277 8.777 35.039 1.000 35.543 139 ARG A CA 1
ATOM 945 C C . ARG A 1 139 ? 23.187 8.958 33.528 1.000 33.067 139 ARG A C 1
ATOM 946 O O . ARG A 1 139 ? 23.518 10.023 33.002 1.000 30.864 139 ARG A O 1
ATOM 954 N N . PRO A 1 140 ? 22.762 7.916 32.788 1.000 34.355 140 PRO A N 1
ATOM 955 C CA . PRO A 1 140 ? 22.553 8.032 31.348 1.000 34.549 140 PRO A CA 1
ATOM 956 C C . PRO A 1 140 ? 21.652 9.229 31.045 1.000 34.809 140 PRO A C 1
ATOM 957 O O . PRO A 1 140 ? 20.607 9.330 31.667 1.000 35.269 140 PRO A O 1
ATOM 961 N N . GLY A 1 141 ? 22.078 10.094 30.122 1.000 30.870 141 GLY A N 1
ATOM 962 C CA . GLY A 1 141 ? 21.339 11.291 29.684 1.000 31.409 141 GLY A CA 1
ATOM 963 C C . GLY A 1 141 ? 21.813 12.558 30.394 1.000 29.943 141 GLY A C 1
ATOM 964 O O . GLY A 1 141 ? 21.356 13.630 30.031 1.000 34.110 141 GLY A O 1
ATOM 965 N N . ASP A 1 142 ? 22.706 12.427 31.380 1.000 33.727 142 ASP A N 1
ATOM 966 C CA . ASP A 1 142 ? 23.332 13.603 32.046 1.000 30.878 142 ASP A CA 1
ATOM 967 C C . ASP A 1 142 ? 24.223 14.308 31.019 1.000 30.774 142 ASP A C 1
ATOM 968 O O . ASP A 1 142 ? 24.694 13.640 30.079 1.000 32.021 142 ASP A O 1
ATOM 973 N N . LEU A 1 143 ? 24.408 15.622 31.163 1.000 29.216 143 LEU A N 1
ATOM 974 C CA . LEU A 1 143 ? 25.104 16.452 30.164 1.000 28.450 143 LEU A CA 1
ATOM 975 C C . LEU A 1 143 ? 26.480 16.855 30.704 1.000 26.211 143 LEU A C 1
ATOM 976 O O . LEU A 1 143 ? 26.593 17.295 31.860 1.000 29.099 143 LEU A O 1
ATOM 981 N N . MET A 1 144 ? 27.481 16.709 29.875 1.000 27.850 144 MET A N 1
ATOM 982 C CA . MET A 1 144 ? 28.874 17.097 30.201 1.000 26.711 144 MET A CA 1
ATOM 983 C C . MET A 1 144 ? 29.106 18.461 29.548 1.000 26.922 144 MET A C 1
ATOM 984 O O . MET A 1 144 ? 29.014 18.544 28.305 1.000 28.499 144 MET A O 1
ATOM 989 N N . PHE A 1 145 ? 29.300 19.499 30.362 1.000 26.623 145 PHE A N 1
ATOM 990 C CA . PHE A 1 145 ? 29.330 20.911 29.931 1.000 27.759 145 PHE A CA 1
ATOM 991 C C . PHE A 1 145 ? 30.774 21.387 29.930 1.000 28.031 145 PHE A C 1
ATOM 992 O O . PHE A 1 145 ? 31.440 21.281 30.978 1.000 28.620 145 PHE A O 1
ATOM 1000 N N . TYR A 1 146 ? 31.231 21.896 28.789 1.000 28.814 146 TYR A N 1
ATOM 1001 C CA . TYR A 1 146 ? 32.608 22.419 28.608 1.000 30.031 146 TYR A CA 1
ATOM 1002 C C . TYR A 1 146 ? 32.579 23.878 28.161 1.000 30.216 146 TYR A C 1
ATOM 1003 O O . TYR A 1 146 ? 31.705 24.259 27.353 1.000 29.891 146 TYR A O 1
ATOM 1012 N N . ASP A 1 147 ? 33.518 24.679 28.670 1.000 30.147 147 ASP A N 1
ATOM 1013 C CA . ASP A 1 147 ? 33.757 26.070 28.196 1.000 31.322 147 ASP A CA 1
ATOM 1014 C C . ASP A 1 147 ? 35.173 26.145 27.639 1.000 30.575 147 ASP A C 1
ATOM 1015 O O . ASP A 1 147 ? 36.120 26.114 28.429 1.000 31.323 147 ASP A O 1
ATOM 1020 N N . GLN A 1 148 ? 35.306 26.234 26.322 1.000 33.677 148 GLN A N 1
ATOM 1021 C CA . GLN A 1 148 ? 36.630 26.286 25.646 1.000 34.780 148 GLN A CA 1
ATOM 1022 C C . GLN A 1 148 ? 37.050 27.752 25.433 1.000 38.811 148 GLN A C 1
ATOM 1023 O O . GLN A 1 148 ? 38.141 27.984 24.890 1.000 41.011 148 GLN A O 1
ATOM 1029 N N . GLY A 1 149 ? 36.213 28.708 25.853 1.000 35.853 149 GLY A N 1
ATOM 1030 C CA . GLY A 1 149 ? 36.548 30.141 25.842 1.000 39.512 149 GLY A CA 1
ATOM 1031 C C . GLY A 1 149 ? 35.523 30.893 25.031 1.000 43.000 149 GLY A C 1
ATOM 1032 O O . GLY A 1 149 ? 34.549 31.383 25.627 1.000 40.128 149 GLY A O 1
ATOM 1033 N N . ASP A 1 150 ? 35.707 30.905 23.711 1.000 42.686 150 ASP A N 1
ATOM 1034 C CA . ASP A 1 150 ? 34.816 31.577 22.737 1.000 46.494 150 ASP A CA 1
ATOM 1035 C C . ASP A 1 150 ? 33.534 30.756 22.618 1.000 46.845 150 ASP A C 1
ATOM 1036 O O . ASP A 1 150 ? 32.487 31.344 22.292 1.000 48.760 150 ASP A O 1
ATOM 1041 N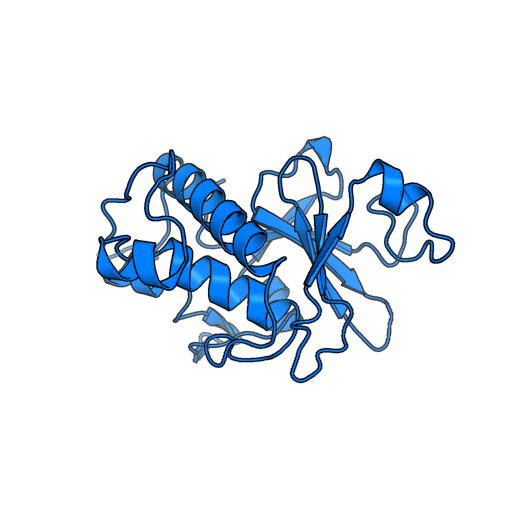 N . ASP A 1 151 ? 33.613 29.450 22.897 1.000 39.576 151 ASP A N 1
ATOM 1042 C CA . ASP A 1 151 ? 32.550 28.478 22.533 1.000 42.227 151 ASP A CA 1
ATOM 1043 C C . ASP A 1 151 ? 32.308 27.513 23.698 1.000 36.854 151 ASP A C 1
ATOM 1044 O O . ASP A 1 151 ? 33.266 27.070 24.312 1.000 33.573 151 ASP A O 1
ATOM 1049 N N . GLN A 1 152 ? 31.041 27.189 23.963 1.000 35.145 152 GLN A N 1
ATOM 1050 C CA . GLN A 1 152 ? 30.651 26.280 25.062 1.000 33.797 152 GLN A CA 1
ATOM 1051 C C . GLN A 1 152 ? 30.022 25.050 24.412 1.000 33.463 152 GLN A C 1
ATOM 1052 O O . GLN A 1 152 ? 29.397 25.208 23.331 1.000 36.835 152 GLN A O 1
ATOM 1058 N N . HIS A 1 153 ? 30.172 23.873 25.007 1.000 31.694 153 HIS A N 1
ATOM 1059 C CA . HIS A 1 153 ? 29.673 22.617 24.393 1.000 31.891 153 HIS A CA 1
ATOM 1060 C C . HIS A 1 153 ? 29.050 21.715 25.439 1.000 29.764 153 HIS A C 1
ATOM 1061 O O . HIS A 1 153 ? 29.432 21.775 26.635 1.000 29.544 153 HIS A O 1
ATOM 1068 N N . LEU A 1 154 ? 28.124 20.909 24.971 1.000 28.413 154 LEU A N 1
ATOM 1069 C CA . LEU A 1 154 ? 27.445 19.846 25.727 1.000 30.764 154 LEU A CA 1
ATOM 1070 C C . LEU A 1 154 ? 27.758 18.533 25.025 1.000 33.409 154 LEU A C 1
ATOM 1071 O O . LEU A 1 154 ? 27.600 18.451 23.771 1.000 35.543 154 LEU A O 1
ATOM 1076 N N . MET A 1 155 ? 28.201 17.561 25.799 1.000 32.666 155 MET A N 1
ATOM 1077 C CA . MET A 1 155 ? 28.274 16.155 25.378 1.000 33.691 155 MET A CA 1
ATOM 1078 C C . MET A 1 155 ? 27.243 15.389 26.197 1.000 33.530 155 MET A C 1
ATOM 1079 O O . MET A 1 155 ? 26.869 15.868 27.294 1.000 35.277 155 MET A O 1
ATOM 1084 N N . ILE A 1 156 ? 26.768 14.252 25.702 1.000 34.270 156 ILE A N 1
ATOM 1085 C CA . ILE A 1 156 ? 25.790 13.431 26.453 1.000 34.010 156 ILE A CA 1
ATOM 1086 C C . ILE A 1 156 ? 26.543 12.235 27.020 1.000 32.788 156 ILE A C 1
ATOM 1087 O O . ILE A 1 156 ? 27.165 11.498 26.241 1.000 31.521 156 ILE A O 1
ATOM 1092 N N . TRP A 1 157 ? 26.489 12.054 28.331 1.000 31.074 157 TRP A N 1
ATOM 1093 C CA . TRP A 1 157 ? 26.918 10.789 28.971 1.000 32.252 157 TRP A CA 1
ATOM 1094 C C . TRP A 1 157 ? 25.875 9.716 28.679 1.000 32.909 157 TRP A C 1
ATOM 1095 O O . TRP A 1 157 ? 24.751 9.868 29.146 1.000 32.196 157 TRP A O 1
ATOM 1106 N N . MET A 1 158 ? 26.247 8.658 27.955 1.000 36.454 158 MET A N 1
ATOM 1107 C CA . MET A 1 158 ? 25.288 7.626 27.480 1.000 38.213 158 MET A CA 1
ATOM 1108 C C . MET A 1 158 ? 25.277 6.431 28.440 1.000 37.985 158 MET A C 1
ATOM 1109 O O . MET A 1 158 ? 24.434 5.543 28.248 1.000 42.504 158 MET A O 1
ATOM 1114 N N . GLY A 1 159 ? 26.164 6.417 29.436 1.000 37.205 159 GLY A N 1
ATOM 1115 C CA . GLY A 1 159 ? 26.240 5.345 30.446 1.000 42.658 159 GLY A CA 1
ATOM 1116 C C . GLY A 1 159 ? 27.532 4.567 30.340 1.000 43.767 159 GLY A C 1
ATOM 1117 O O . GLY A 1 159 ? 28.070 4.159 31.390 1.000 50.080 159 GLY A O 1
ATOM 1118 N N . ARG A 1 160 ? 28.033 4.360 29.121 1.000 56.881 160 ARG A N 1
ATOM 1119 C CA . ARG A 1 160 ? 29.279 3.583 28.879 1.000 60.497 160 ARG A CA 1
ATOM 1120 C C . ARG A 1 160 ? 30.046 4.223 27.728 1.000 55.416 160 ARG A C 1
ATOM 1121 O O . ARG A 1 160 ? 31.113 3.692 27.369 1.000 57.481 160 ARG A O 1
ATOM 1129 N N . SER A 1 161 ? 29.506 5.313 27.181 1.000 43.211 161 SER A N 1
ATOM 1130 C CA . SER A 1 161 ? 30.108 6.116 26.096 1.000 40.419 161 SER A CA 1
ATOM 1131 C C . SER A 1 161 ? 29.556 7.553 26.137 1.000 37.489 161 SER A C 1
ATOM 1132 O O . SER A 1 161 ? 28.610 7.830 26.920 1.000 36.810 161 SER A O 1
ATOM 1135 N N . ILE A 1 162 ? 30.142 8.406 25.311 1.000 35.763 162 ILE A N 1
ATOM 1136 C CA . ILE A 1 162 ? 29.874 9.864 25.210 1.000 34.645 162 ILE A CA 1
ATOM 1137 C C . ILE A 1 162 ? 29.486 10.171 23.770 1.000 33.885 162 ILE A C 1
ATOM 1138 O O . ILE A 1 162 ? 30.251 9.794 22.849 1.000 34.443 162 ILE A O 1
ATOM 1143 N N . ALA A 1 163 ? 28.321 10.780 23.584 1.000 33.216 163 ALA A N 1
ATOM 1144 C CA . ALA A 1 163 ? 27.849 11.311 22.293 1.000 33.538 163 ALA A CA 1
ATOM 1145 C C . ALA A 1 163 ? 28.166 12.798 22.277 1.000 33.022 163 ALA A C 1
ATOM 1146 O O . ALA A 1 163 ? 27.909 13.455 23.296 1.000 31.661 163 ALA A O 1
ATOM 1148 N N . TYR A 1 164 ? 28.694 13.294 21.172 1.000 35.060 164 TYR A N 1
ATOM 1149 C CA . TYR A 1 164 ? 29.050 14.727 21.022 1.000 37.180 164 TYR A CA 1
ATOM 1150 C C . TYR A 1 164 ? 28.835 15.150 19.572 1.000 37.113 164 TYR A C 1
ATOM 1151 O O . TYR A 1 164 ? 28.640 14.284 18.710 1.000 39.831 164 TYR A O 1
ATOM 1160 N N . HIS A 1 165 ? 28.886 16.451 19.320 1.000 37.455 165 HIS A N 1
ATOM 1161 C CA . HIS A 1 165 ? 28.710 17.029 17.971 1.000 39.791 165 HIS A CA 1
ATOM 1162 C C . HIS A 1 165 ? 30.045 17.624 17.533 1.000 45.824 165 HIS A C 1
ATOM 1163 O O . HIS A 1 165 ? 30.657 18.352 18.345 1.000 47.237 165 HIS A O 1
ATOM 1170 N N . THR A 1 166 ? 30.497 17.309 16.315 1.000 45.686 166 THR A N 1
ATOM 1171 C CA . THR A 1 166 ? 31.841 17.696 15.811 1.000 50.381 166 THR A CA 1
ATOM 1172 C C . THR A 1 166 ? 31.926 19.223 15.721 1.000 52.040 166 THR A C 1
ATOM 1173 O O . THR A 1 166 ? 33.045 19.735 15.701 1.000 54.310 166 THR A O 1
ATOM 1177 N N . GLY A 1 167 ? 30.771 19.898 15.668 1.000 53.949 167 GLY A N 1
ATOM 1178 C CA . GLY A 1 167 ? 30.655 21.360 15.490 1.000 60.095 167 GLY A CA 1
ATOM 1179 C C . GLY A 1 167 ? 30.515 21.739 14.022 1.000 63.562 167 GLY A C 1
ATOM 1180 O O . GLY A 1 167 ? 30.469 22.951 13.720 1.000 66.424 167 GLY A O 1
ATOM 1181 N N . SER A 1 168 ? 30.449 20.744 13.135 1.000 62.422 168 SER A N 1
ATOM 1182 C CA . SER A 1 168 ? 30.459 20.935 11.661 1.000 68.949 168 SER A CA 1
ATOM 1183 C C . SER A 1 168 ? 29.611 19.852 10.990 1.000 69.075 168 SER A C 1
ATOM 1184 O O . SER A 1 168 ? 30.118 18.724 10.819 1.000 80.422 168 SER A O 1
ATOM 1187 N N . SER A 1 169 ? 28.374 20.184 10.621 1.000 62.610 169 SER A N 1
ATOM 1188 C CA . SER A 1 169 ? 27.463 19.285 9.873 1.000 56.291 169 SER A CA 1
ATOM 1189 C C . SER A 1 169 ? 27.551 19.624 8.385 1.000 54.798 169 SER A C 1
ATOM 1190 O O . SER A 1 169 ? 27.847 20.793 8.040 1.000 54.996 169 SER A O 1
ATOM 1193 N N . THR A 1 170 ? 27.320 18.630 7.542 1.000 50.171 170 THR A N 1
ATOM 1194 C CA . THR A 1 170 ? 27.272 18.776 6.067 1.000 49.006 170 THR A CA 1
ATOM 1195 C C . THR A 1 170 ? 26.008 18.092 5.586 1.000 48.780 170 THR A C 1
ATOM 1196 O O . THR A 1 170 ? 25.332 17.442 6.375 1.000 44.652 170 THR A O 1
ATOM 1200 N N . PRO A 1 171 ? 25.643 18.228 4.293 1.000 49.234 171 PRO A N 1
ATOM 1201 C CA . PRO A 1 171 ? 24.426 17.604 3.782 1.000 51.013 171 PRO A CA 1
ATOM 1202 C C . PRO A 1 171 ? 24.337 16.080 3.993 1.000 47.305 171 PRO A C 1
ATOM 1203 O O . PRO A 1 171 ? 23.245 15.567 3.883 1.000 48.611 171 PRO A O 1
ATOM 1207 N N . THR A 1 172 ? 25.453 15.394 4.275 1.000 47.171 172 THR A N 1
ATOM 1208 C CA . THR A 1 172 ? 25.497 13.906 4.411 1.000 47.567 172 THR A CA 1
ATOM 1209 C C . THR A 1 172 ? 25.919 13.493 5.829 1.000 48.016 172 THR A C 1
ATOM 1210 O O . THR A 1 172 ? 25.941 12.283 6.108 1.000 50.405 172 THR A O 1
ATOM 1214 N N . ASP A 1 173 ? 26.235 14.447 6.696 1.000 45.723 173 ASP A N 1
ATOM 1215 C CA . ASP A 1 173 ? 26.791 14.152 8.038 1.000 43.894 173 ASP A CA 1
ATOM 1216 C C . ASP A 1 173 ? 26.182 15.115 9.055 1.000 40.539 173 ASP A C 1
ATOM 1217 O O . ASP A 1 173 ? 26.406 16.331 8.921 1.000 42.180 173 ASP A O 1
ATOM 1222 N N . ASN A 1 174 ? 25.441 14.590 10.034 1.000 37.747 174 ASN A N 1
ATOM 1223 C CA . ASN A 1 174 ? 24.773 15.407 11.077 1.000 38.968 174 ASN A CA 1
ATOM 1224 C C . ASN A 1 174 ? 25.799 15.837 12.143 1.000 36.802 174 ASN A C 1
ATOM 1225 O O . ASN A 1 174 ? 25.421 16.622 13.046 1.000 39.568 174 ASN A O 1
ATOM 1230 N N . GLY A 1 175 ? 27.046 15.363 12.045 1.000 38.835 175 GLY A N 1
ATOM 1231 C CA . GLY A 1 175 ? 28.153 15.791 12.925 1.000 37.942 175 GLY A CA 1
ATOM 1232 C C . GLY A 1 175 ? 28.166 15.019 14.238 1.000 38.447 175 GLY A C 1
ATOM 1233 O O . GLY A 1 175 ? 29.059 15.275 15.070 1.000 40.759 175 GLY A O 1
ATOM 1234 N N . MET A 1 176 ? 27.229 14.091 14.420 1.000 38.354 176 MET A N 1
ATOM 1235 C CA . MET A 1 176 ? 27.104 13.288 15.667 1.000 40.004 176 MET A CA 1
ATOM 1236 C C . MET A 1 176 ? 28.166 12.186 15.696 1.000 38.540 176 MET A C 1
ATOM 1237 O O . MET A 1 176 ? 28.370 11.521 14.688 1.000 37.536 176 MET A O 1
ATOM 1242 N N . ARG A 1 177 ? 28.808 12.009 16.847 1.000 35.415 177 ARG A N 1
ATOM 1243 C CA . ARG A 1 177 ? 29.910 11.046 17.049 1.000 37.000 177 ARG A CA 1
ATOM 1244 C C . ARG A 1 177 ? 29.724 10.378 18.411 1.000 37.378 177 ARG A C 1
ATOM 1245 O O . ARG A 1 177 ? 29.079 10.978 19.293 1.000 35.507 177 ARG A O 1
ATOM 1253 N N . SER A 1 178 ? 30.268 9.179 18.567 1.000 38.990 178 SER A N 1
ATOM 1254 C CA . SER A 1 178 ? 30.250 8.420 19.834 1.000 38.859 178 SER A CA 1
ATOM 1255 C C . SER A 1 178 ? 31.691 8.037 20.165 1.000 36.635 178 SER A C 1
ATOM 1256 O O . SER A 1 178 ? 32.376 7.573 19.270 1.000 41.318 178 SER A O 1
ATOM 1259 N N . VAL A 1 179 ? 32.128 8.240 21.398 1.000 34.896 179 VAL A N 1
ATOM 1260 C CA . VAL A 1 179 ? 33.484 7.841 21.854 1.000 40.132 179 VAL A CA 1
ATOM 1261 C C . VAL A 1 179 ? 33.356 7.224 23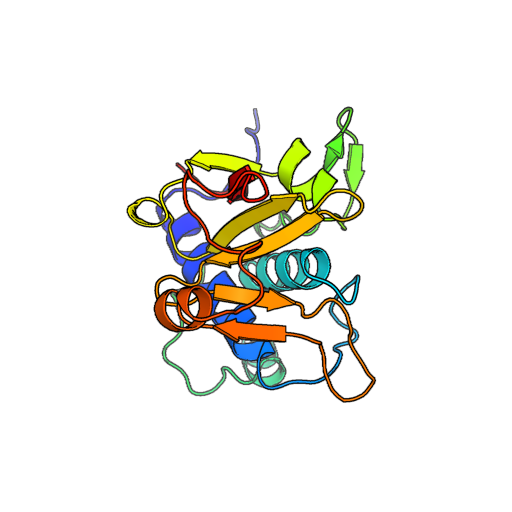.248 1.000 40.995 179 VAL A C 1
ATOM 1262 O O . VAL A 1 179 ? 32.523 7.702 24.052 1.000 40.129 179 VAL A O 1
ATOM 1266 N N . SER A 1 180 ? 34.143 6.191 23.519 1.000 44.128 180 SER A N 1
ATOM 1267 C CA . SER A 1 180 ? 34.321 5.619 24.869 1.000 45.669 180 SER A CA 1
ATOM 1268 C C . SER A 1 180 ? 35.149 6.605 25.691 1.000 44.742 180 SER A C 1
ATOM 1269 O O . SER A 1 180 ? 35.904 7.381 25.091 1.000 42.322 180 SER A O 1
ATOM 1272 N N . LEU A 1 181 ? 35.002 6.587 27.008 1.000 46.630 181 LEU A N 1
ATOM 1273 C CA . LEU A 1 181 ? 35.869 7.371 27.912 1.000 48.308 181 LEU A CA 1
ATOM 1274 C C . LEU A 1 181 ? 37.328 7.013 27.605 1.000 51.905 181 LEU A C 1
ATOM 1275 O O . LEU A 1 181 ? 38.158 7.934 27.489 1.000 52.540 181 LEU A O 1
ATOM 1280 N N . GLN A 1 182 ? 37.621 5.721 27.444 1.000 56.837 182 GLN A N 1
ATOM 1281 C CA . GLN A 1 182 ? 38.992 5.222 27.178 1.000 63.791 182 GLN A CA 1
ATOM 1282 C C . GLN A 1 182 ? 39.549 5.918 25.927 1.000 61.070 182 GLN A C 1
ATOM 1283 O O . GLN A 1 182 ? 40.646 6.507 26.019 1.000 57.601 182 GLN A O 1
ATOM 1289 N N . GLN A 1 183 ? 38.827 5.861 24.803 1.000 60.612 183 GLN A N 1
ATOM 1290 C CA . GLN A 1 183 ? 39.308 6.405 23.502 1.000 61.535 183 GLN A CA 1
ATOM 1291 C C . GLN A 1 183 ? 39.424 7.926 23.626 1.000 55.307 183 GLN A C 1
ATOM 1292 O O . GLN A 1 183 ? 40.307 8.495 22.997 1.000 52.590 183 GLN A O 1
ATOM 1298 N N . LEU A 1 184 ? 38.568 8.562 24.424 1.000 54.010 184 LEU A N 1
ATOM 1299 C CA . LEU A 1 184 ? 38.625 10.032 24.616 1.000 52.092 184 LEU A CA 1
ATOM 1300 C C . LEU A 1 184 ? 39.908 10.413 25.375 1.000 53.535 184 LEU A C 1
ATOM 1301 O O . LEU A 1 184 ? 40.437 11.508 25.112 1.000 56.498 184 LEU A O 1
ATOM 1306 N N . MET A 1 185 ? 40.403 9.546 26.266 1.000 56.447 185 MET A N 1
ATOM 1307 C CA . MET A 1 185 ? 41.654 9.791 27.037 1.000 56.732 185 MET A CA 1
ATOM 1308 C C . MET A 1 185 ? 42.866 9.720 26.095 1.000 57.930 185 MET A C 1
ATOM 1309 O O . MET A 1 185 ? 43.913 10.279 26.447 1.000 58.752 185 MET A O 1
ATOM 1314 N N . THR A 1 186 ? 42.733 9.064 24.939 1.000 56.578 186 THR A N 1
ATOM 1315 C CA . THR A 1 186 ? 43.827 8.917 23.939 1.000 58.380 186 THR A CA 1
ATOM 1316 C C . THR A 1 186 ? 43.934 10.196 23.097 1.000 54.653 186 THR A C 1
ATOM 1317 O O . THR A 1 186 ? 44.970 10.373 22.453 1.000 56.249 186 THR A O 1
ATOM 1321 N N . TRP A 1 187 ? 42.904 11.051 23.095 1.000 49.536 187 TRP A N 1
ATOM 1322 C CA . TRP A 1 187 ? 42.823 12.229 22.191 1.000 49.394 187 TRP A CA 1
ATOM 1323 C C . TRP A 1 187 ? 44.024 13.137 22.439 1.000 49.897 187 TRP A C 1
ATOM 1324 O O . TRP A 1 187 ? 44.247 13.496 23.614 1.000 48.584 187 TRP A O 1
ATOM 1335 N N . LYS A 1 188 ? 44.746 13.503 21.376 1.000 53.612 188 LYS A N 1
ATOM 1336 C CA . LYS A 1 188 ? 45.827 14.524 21.417 1.000 58.475 188 LYS A CA 1
ATOM 1337 C C . LYS A 1 188 ? 45.213 15.851 21.885 1.000 53.789 188 LYS A C 1
ATOM 1338 O O . LYS A 1 188 ? 45.864 16.563 22.661 1.000 57.148 188 LYS A O 1
ATOM 1344 N N . ASP A 1 189 ? 43.996 16.157 21.436 1.000 53.814 189 ASP A N 1
ATOM 1345 C CA . ASP A 1 189 ? 43.185 17.295 21.942 1.000 48.880 189 ASP A CA 1
ATOM 1346 C C . ASP A 1 189 ? 42.702 16.933 23.350 1.000 45.708 189 ASP A C 1
ATOM 1347 O O . ASP A 1 189 ? 41.668 16.214 23.458 1.000 45.315 189 ASP A O 1
ATOM 1352 N N . THR A 1 190 ? 43.410 17.413 24.378 1.000 42.599 190 THR A N 1
ATOM 1353 C CA . THR A 1 190 ? 43.200 17.047 25.809 1.000 42.373 190 THR A CA 1
ATOM 1354 C C . THR A 1 190 ? 42.119 17.934 26.443 1.000 38.852 190 THR A C 1
ATOM 1355 O O . THR A 1 190 ? 41.847 17.751 27.644 1.000 37.315 190 THR A O 1
ATOM 1359 N N . ARG A 1 191 ? 41.509 18.846 25.676 1.000 38.586 191 ARG A N 1
ATOM 1360 C CA . ARG A 1 191 ? 40.554 19.866 26.202 1.000 39.242 191 ARG A CA 1
ATOM 1361 C C . ARG A 1 191 ? 39.219 19.229 26.641 1.000 34.473 191 ARG A C 1
ATOM 1362 O O . ARG A 1 191 ? 38.426 19.938 27.279 1.000 31.373 191 ARG A O 1
ATOM 1370 N N . TRP A 1 192 ? 38.980 17.943 26.348 1.000 33.505 192 TRP A N 1
ATOM 1371 C CA . TRP A 1 192 ? 37.649 17.297 26.552 1.000 32.383 192 TRP A CA 1
ATOM 1372 C C . TRP A 1 192 ? 37.664 16.271 27.690 1.000 31.604 192 TRP A C 1
ATOM 1373 O O . TRP A 1 192 ? 36.607 15.656 27.955 1.000 33.125 192 TRP A O 1
ATOM 1384 N N . ILE A 1 193 ? 38.805 16.090 28.354 1.000 34.530 193 ILE A N 1
ATOM 1385 C CA . ILE A 1 193 ? 38.951 15.152 29.497 1.000 35.744 193 ILE A CA 1
ATOM 1386 C C . ILE A 1 193 ? 37.961 15.541 30.586 1.000 31.826 193 ILE A C 1
ATOM 1387 O O . ILE A 1 193 ? 37.975 16.671 31.082 1.000 33.310 193 ILE A O 1
ATOM 1392 N N . PRO A 1 194 ? 37.043 14.634 30.967 1.000 33.371 194 PRO A N 1
ATOM 1393 C CA . PRO A 1 194 ? 36.049 14.945 31.987 1.000 33.496 194 PRO A CA 1
ATOM 1394 C C . PRO A 1 194 ? 36.572 14.672 33.399 1.000 35.012 194 PRO A C 1
ATOM 1395 O O . PRO A 1 194 ? 36.049 13.799 34.049 1.000 35.544 194 PRO A O 1
ATOM 1399 N N . ASP A 1 195 ? 37.596 15.403 33.843 1.000 36.710 195 ASP A N 1
ATOM 1400 C CA . ASP A 1 195 ? 38.102 15.264 35.237 1.000 40.219 195 ASP A CA 1
ATOM 1401 C C . ASP A 1 195 ? 38.545 16.620 35.800 1.000 39.351 195 ASP A C 1
ATOM 1402 O O . ASP A 1 195 ? 38.520 17.633 35.068 1.000 33.223 195 ASP A O 1
ATOM 1407 N N . GLU A 1 196 ? 38.958 16.586 37.067 1.000 46.256 196 GLU A N 1
ATOM 1408 C CA . GLU A 1 196 ? 39.254 17.738 37.952 1.000 48.590 196 GLU A CA 1
ATOM 1409 C C . GLU A 1 196 ? 40.279 18.650 37.307 1.000 48.817 196 GLU A C 1
ATOM 1410 O O . GLU A 1 196 ? 40.102 19.882 37.422 1.000 50.642 196 GLU A O 1
ATOM 1416 N N . SER A 1 197 ? 41.275 18.027 36.667 1.000 40.859 197 SER A N 1
ATOM 1417 C CA . SER A 1 197 ? 42.501 18.610 36.077 1.000 44.697 197 SER A CA 1
ATOM 1418 C C . SER A 1 197 ? 42.187 19.413 34.822 1.000 35.660 197 SER A C 1
ATOM 1419 O O . SER A 1 197 ? 43.110 20.120 34.332 1.000 40.108 197 SER A O 1
ATOM 1422 N N . ASN A 1 198 ? 40.969 19.297 34.290 1.000 34.046 198 ASN A N 1
ATOM 1423 C CA . ASN A 1 198 ? 40.601 19.997 33.037 1.000 31.011 198 ASN A CA 1
ATOM 1424 C C . ASN A 1 198 ? 39.813 21.257 33.370 1.000 28.516 198 ASN A C 1
ATOM 1425 O O . ASN A 1 198 ? 38.633 21.200 33.702 1.000 28.266 198 ASN A O 1
ATOM 1430 N N . PRO A 1 199 ? 40.420 22.457 33.266 1.000 29.429 199 PRO A N 1
ATOM 1431 C CA . PRO A 1 199 ? 39.706 23.690 33.571 1.000 28.594 199 PRO A CA 1
ATOM 1432 C C . PRO A 1 199 ? 38.554 23.997 32.615 1.000 30.040 199 PRO A C 1
ATOM 1433 O O . PRO A 1 199 ? 37.759 24.830 32.967 1.000 29.791 199 PRO A O 1
ATOM 1437 N N . ASN A 1 200 ? 38.516 23.342 31.450 1.000 29.696 200 ASN A N 1
ATOM 1438 C CA . ASN A 1 200 ? 37.501 23.566 30.392 1.000 29.268 200 ASN A CA 1
ATOM 1439 C C . ASN A 1 200 ? 36.268 22.694 30.663 1.000 26.569 200 ASN A C 1
ATOM 1440 O O . ASN A 1 200 ? 35.221 22.946 30.054 1.000 28.825 200 ASN A O 1
ATOM 1445 N N . PHE A 1 201 ? 36.423 21.681 31.501 1.000 27.521 201 PHE A N 1
ATOM 1446 C CA . PHE A 1 201 ? 35.342 20.780 31.977 1.000 25.680 201 PHE A CA 1
ATOM 1447 C C . PHE A 1 201 ? 34.695 21.488 33.156 1.000 27.703 201 PHE A C 1
ATOM 1448 O O . PHE A 1 201 ? 35.341 21.598 34.206 1.000 30.297 201 PHE A O 1
ATOM 1456 N N . ILE A 1 202 ? 33.483 21.995 32.954 1.000 26.866 202 ILE A N 1
ATOM 1457 C CA . ILE A 1 202 ? 32.774 22.842 33.952 1.000 25.424 202 ILE A CA 1
ATOM 1458 C C . ILE A 1 202 ? 32.014 21.936 34.917 1.000 23.065 202 ILE A C 1
ATOM 1459 O O . ILE A 1 202 ? 32.063 22.179 36.107 1.000 24.885 202 ILE A O 1
ATOM 1464 N N . GLY A 1 203 ? 31.321 20.935 34.398 1.000 24.305 203 GLY A N 1
ATOM 1465 C CA . GLY A 1 203 ? 30.582 19.988 35.229 1.000 25.738 203 GLY A CA 1
ATOM 1466 C C . GLY A 1 203 ? 29.638 19.102 34.442 1.000 25.438 203 GLY A C 1
ATOM 1467 O O . GLY A 1 203 ? 29.577 19.177 33.197 1.000 24.076 203 GLY A O 1
ATOM 1468 N N . ILE A 1 204 ? 28.930 18.294 35.203 1.000 26.866 204 ILE A N 1
ATOM 1469 C CA . ILE A 1 204 ? 27.898 17.339 34.739 1.000 25.139 204 ILE A CA 1
ATOM 1470 C C . ILE A 1 204 ? 26.568 17.854 35.264 1.000 24.038 204 ILE A C 1
ATOM 1471 O O . ILE A 1 204 ? 26.464 18.089 36.484 1.000 26.223 204 ILE A O 1
ATOM 1476 N N . TYR A 1 205 ? 25.620 18.058 34.352 1.000 25.604 205 TYR A N 1
ATOM 1477 C CA . TYR A 1 205 ? 24.296 18.685 34.615 1.000 27.642 205 TYR A CA 1
ATOM 1478 C C . TYR A 1 205 ? 23.202 17.700 34.230 1.000 28.121 205 TYR A C 1
ATOM 1479 O O . TYR A 1 205 ? 23.332 16.977 33.245 1.000 26.796 205 TYR A O 1
ATOM 1488 N N . ARG A 1 206 ? 22.129 17.719 35.024 1.000 29.095 206 ARG A N 1
ATOM 1489 C CA . ARG A 1 206 ? 20.878 16.967 34.824 1.000 31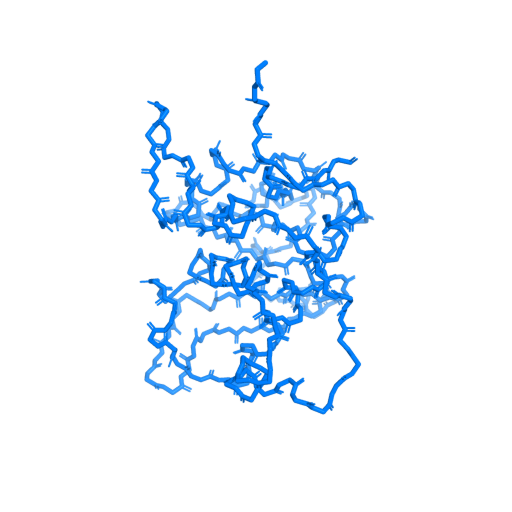.667 206 ARG A CA 1
ATOM 1490 C C . ARG A 1 206 ? 19.794 17.941 34.349 1.000 27.804 206 ARG A C 1
ATOM 1491 O O . ARG A 1 206 ? 19.679 19.063 34.935 1.000 24.684 206 ARG A O 1
ATOM 1499 N N . LEU A 1 207 ? 19.027 17.539 33.350 1.000 28.839 207 LEU A N 1
ATOM 1500 C CA . LEU A 1 207 ? 17.809 18.269 32.930 1.000 28.383 207 LEU A CA 1
ATOM 1501 C C . LEU A 1 207 ? 16.925 18.505 34.176 1.000 29.093 207 LEU A C 1
ATOM 1502 O O . LEU A 1 207 ? 16.667 17.562 34.940 1.000 28.538 207 LEU A O 1
ATOM 1507 N N . ALA A 1 208 ? 16.468 19.742 34.374 1.000 27.490 208 ALA A N 1
ATOM 1508 C CA . ALA A 1 208 ? 15.835 20.232 35.623 1.000 28.933 208 ALA A CA 1
ATOM 1509 C C . ALA A 1 208 ? 14.497 19.528 35.861 1.000 29.7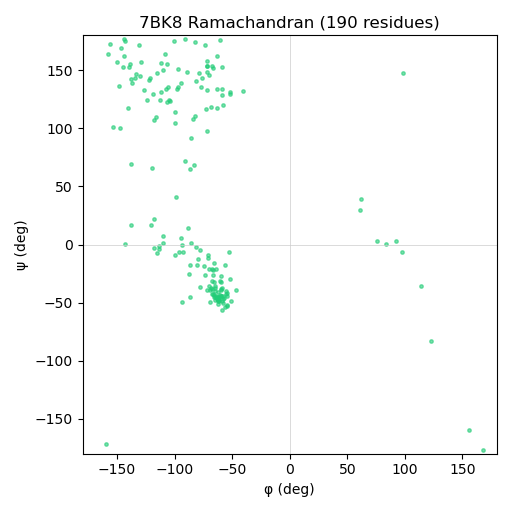78 208 ALA A C 1
ATOM 1510 O O . ALA A 1 208 ? 14.073 19.403 37.025 1.000 28.810 208 ALA A O 1
ATOM 1512 N N . PHE A 1 209 ? 13.844 19.063 34.803 1.000 28.956 209 PHE A N 1
ATOM 1513 C CA . PHE A 1 209 ? 12.522 18.428 34.943 1.000 30.634 209 PHE A CA 1
ATOM 1514 C C . PHE A 1 209 ? 12.686 16.958 35.380 1.000 31.336 209 PHE A C 1
ATOM 1515 O O . PHE A 1 209 ? 11.663 16.312 35.622 1.000 31.605 209 PHE A O 1
ATOM 1523 N N . LEU A 1 210 ? 13.911 16.443 35.522 1.000 31.726 210 LEU A N 1
ATOM 1524 C CA . LEU A 1 210 ? 14.112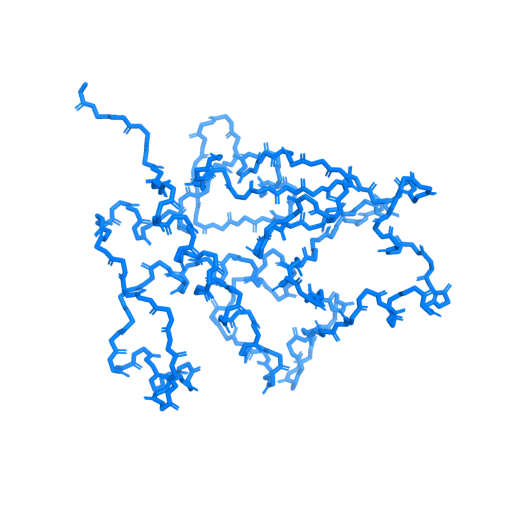 15.055 36.031 1.000 34.512 210 LEU A CA 1
ATOM 1525 C C . LEU A 1 210 ? 14.213 15.073 37.558 1.000 38.410 210 LEU A C 1
ATOM 1526 O O . LEU A 1 210 ? 14.689 16.053 38.098 1.000 35.979 210 LEU A O 1
ATOM 1531 N N . SER A 1 211 ? 13.763 14.006 38.204 1.000 40.023 211 SER A N 1
ATOM 1532 C CA . SER A 1 211 ? 13.795 13.823 39.675 1.000 47.717 211 SER A CA 1
ATOM 1533 C C 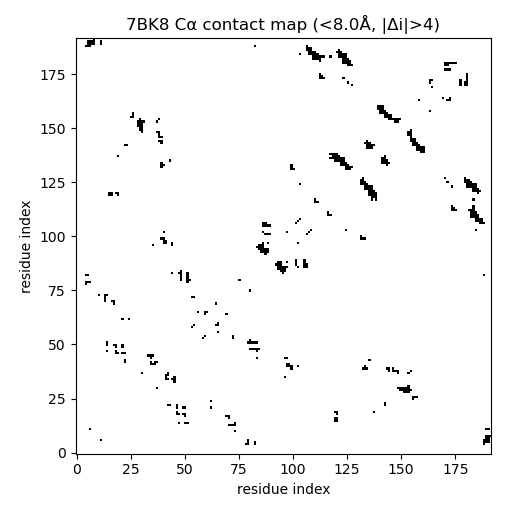. SER A 1 211 ? 15.238 13.574 40.124 1.000 54.022 211 SER A C 1
ATOM 1534 O O . SER A 1 211 ? 16.064 13.149 39.282 1.000 56.101 211 SER A O 1
ATOM 1537 N N . GLN A 1 212 ? 15.532 13.837 41.398 1.000 62.663 212 GLN A N 1
ATOM 1538 C CA . GLN A 1 212 ? 16.883 13.690 41.995 1.000 68.645 212 GLN A CA 1
ATOM 1539 C C . GLN A 1 212 ? 16.995 12.302 42.628 1.000 68.634 212 GLN A C 1
ATOM 1540 O O . GLN A 1 212 ? 16.129 11.927 43.407 1.000 75.772 212 GLN A O 1
#

Solvent-accessible surface area: 10298 Å² total; per-residue (Å²): 130,169,133,92,55,67,2,70,86,138,30,4,106,15,1,6,42,4,0,24,74,3,2,68,14,8,74,167,67,28,49,20,143,106,11,64,93,48,47,17,2,0,3,1,25,5,0,0,17,4,2,0,75,89,18,73,33,159,17,32,165,74,13,34,1,68,141,110,229,53,26,91,89,19,99,21,49,105,99,27,50,125,16,0,56,69,3,75,44,15,80,60,118,80,13,66,110,4,88,11,90,70,0,20,108,71,13,20,90,100,52,20,115,66,20,130,118,16,106,57,2,1,0,0,21,0,52,38,54,146,87,49,53,3,7,3,25,18,26,226,26,0,5,40,20,65,63,72,41,62,129,121,41,2,0,5,84,48,16,41,64,145,107,2,102,95,66,194,57,82,109,28,32,11,55,122,92,9,117,37,8,66,0,0,27,18,1,33,16,2,31,169

Nearest PDB structures (foldseek):
  7bk8-assembly1_A  TM=1.005E+00  e=2.906E-41  Pseudomonas aeruginosa PAO1
  2j7q-assembly2_C  TM=2.616E-01  e=1.141E-01  Murid betaherpesvirus 1
  2j7q-assembly1_A  TM=2.626E-01  e=2.189E-01  Murid betaherpesvirus 1
  4r3d-assembly2_A  TM=3.970E-01  e=2.972E+00  Betacoronavirus England 1
  1uyp-assembly4_D  TM=4.478E-01  e=9.165E+00  Thermotoga maritima MSB8

Organism: Pseudomonas aeruginosa (strain ATCC 15692 / DSM 22644 / CIP 104116 / JCM 14847 / LMG 12228 / 1C / PRS 101 / PAO1) (NCBI:txid208964)

Sequence (192 aa):
GEPAVTLDPQQSQVFRAWFVRIAQEQLRQGPSPRWHQQDCAGLVRFAANEALKVHDGKWLRANGLSNRYLPPELALSPEQRRLAQNWQQGGGQVGPYVNAIKLVQFNSRLVGRDLNQARPGDLMFYDQGDDQHLMIWMGRSIAYHTGSSTPTDNGMRSVSLQQLMTWKDTRWIPDESNPNFIGIYRLAFLSQ

Secondary structure (DSSP, 8-state):
--------HHHHHHHHHHHHHHHHHGGG----TTSSSSSHHHHHHHHHHHHTS---HHHHHHTT-TTS--PPPP---HHHHTGGG-EEEETTEEES---HHHHHHHHEEEEES-GGG--TT-EEEEE-SS-EEEEEE-SSSEEEE-S--BTTB--EEEE-HHHHHT-S-GGG--STT-TTEEEEEEETTS--

Foldseek 3Di:
DDDDFFAAQVRLQLLLQQLLVLLVLCQQFADDPQFPDLFQQSSLLSSSLLSLDDCDCVNCVVSVNNPHDGRDGDPGDPVNSCPSQWADQPPRDTGNGDDPCSCPVGFKDFPWLDCVRDDRQWWFWFAPDVDIFTWTDRPQWIWGACGDGDRTGSRIDIGGLVVLCVDPPVQRNSHPPRPRGPGIIDGNSRDD

InterPro domains:
  IPR009558 Protein of unknown function DUF1175 [PF06672] (20-210)

B-factor: mean 43.03, std 16.28, range [23.07, 114.49]